Protein AF-0000000086187930 (afdb_homodimer)

Structure (mmCIF, N/CA/C/O backbone):
data_AF-0000000086187930-model_v1
#
loop_
_entity.id
_entity.type
_entity.pdbx_description
1 polymer 'Ribonuclease VapC'
#
loop_
_atom_site.group_PDB
_atom_site.id
_atom_site.type_symbol
_atom_site.label_atom_id
_atom_site.label_alt_id
_atom_site.label_comp_id
_atom_site.label_asym_id
_atom_site.label_entity_id
_atom_site.label_seq_id
_atom_site.pdbx_PDB_ins_code
_atom_site.Cartn_x
_atom_site.Cartn_y
_atom_site.Cartn_z
_atom_site.occupancy
_atom_site.B_iso_or_equiv
_atom_site.auth_seq_id
_atom_site.auth_comp_id
_atom_site.auth_asym_id
_atom_site.auth_atom_id
_atom_site.pdbx_PDB_model_num
ATOM 1 N N . MET A 1 1 ? 15.781 -19.438 2.564 1 83.75 1 MET A N 1
ATOM 2 C CA . MET A 1 1 ? 15.352 -18.109 2.137 1 83.75 1 MET A CA 1
ATOM 3 C C . MET A 1 1 ? 13.891 -18.125 1.7 1 83.75 1 MET A C 1
ATOM 5 O O . MET A 1 1 ? 13.453 -19.062 1.028 1 83.75 1 MET A O 1
ATOM 9 N N . THR A 1 2 ? 13.102 -17.203 2.186 1 94.25 2 THR A N 1
ATOM 10 C CA . THR A 1 2 ? 11.688 -17.141 1.814 1 94.25 2 THR A CA 1
ATOM 11 C C . THR A 1 2 ? 11.516 -16.484 0.445 1 94.25 2 THR A C 1
ATOM 13 O O . THR A 1 2 ? 12.227 -15.539 0.108 1 94.25 2 THR A O 1
ATOM 16 N N . ILE A 1 3 ? 10.617 -17.031 -0.397 1 97.94 3 ILE A N 1
ATOM 17 C CA . ILE A 1 3 ? 10.289 -16.469 -1.7 1 97.94 3 ILE A CA 1
ATOM 18 C C . ILE A 1 3 ? 8.891 -15.844 -1.656 1 97.94 3 ILE A C 1
ATOM 20 O O . ILE A 1 3 ? 7.914 -16.531 -1.346 1 97.94 3 ILE A O 1
ATOM 24 N N . HIS A 1 4 ? 8.875 -14.516 -1.917 1 98.06 4 HIS A N 1
ATOM 25 C CA . HIS A 1 4 ? 7.605 -13.812 -2.049 1 98.06 4 HIS A CA 1
ATOM 26 C C . HIS A 1 4 ? 7.066 -13.914 -3.471 1 98.06 4 HIS A C 1
ATOM 28 O O . HIS A 1 4 ? 7.77 -13.594 -4.434 1 98.06 4 HIS A O 1
ATOM 34 N N . LEU A 1 5 ? 5.848 -14.414 -3.551 1 98.31 5 LEU A N 1
ATOM 35 C CA . LEU A 1 5 ? 5.195 -14.539 -4.848 1 98.31 5 LEU A CA 1
ATOM 36 C C . LEU A 1 5 ? 4.527 -13.234 -5.254 1 98.31 5 LEU A C 1
ATOM 38 O O . LEU A 1 5 ? 3.789 -12.633 -4.469 1 98.31 5 LEU A O 1
ATOM 42 N N . ASP A 1 6 ? 4.84 -12.742 -6.41 1 97.69 6 ASP A N 1
ATOM 43 C CA . ASP A 1 6 ? 4.191 -11.523 -6.879 1 97.69 6 ASP A CA 1
ATOM 44 C C . ASP A 1 6 ? 2.832 -11.828 -7.504 1 97.69 6 ASP A C 1
ATOM 46 O O . ASP A 1 6 ? 2.469 -13 -7.676 1 97.69 6 ASP A O 1
ATOM 50 N N . THR A 1 7 ? 2.098 -10.836 -7.836 1 97.44 7 THR A N 1
ATOM 51 C CA . THR A 1 7 ? 0.724 -10.984 -8.305 1 97.44 7 THR A CA 1
ATOM 52 C C . THR A 1 7 ? 0.684 -11.703 -9.648 1 97.44 7 THR A C 1
ATOM 54 O O . THR A 1 7 ? -0.101 -12.633 -9.836 1 97.44 7 THR A O 1
ATOM 57 N N . THR A 1 8 ? 1.616 -11.32 -10.562 1 96.12 8 THR A N 1
ATOM 58 C CA . THR A 1 8 ? 1.58 -11.883 -11.906 1 96.12 8 THR A CA 1
ATOM 59 C C . THR A 1 8 ? 1.838 -13.391 -11.875 1 96.12 8 THR A C 1
ATOM 61 O O . THR A 1 8 ? 1.226 -14.148 -12.625 1 96.12 8 THR A O 1
ATOM 64 N N . PHE A 1 9 ? 2.754 -13.781 -11 1 97.94 9 PHE A N 1
ATOM 65 C CA . PHE A 1 9 ? 3.033 -15.203 -10.867 1 97.94 9 PHE A CA 1
ATOM 66 C C . PHE A 1 9 ? 1.791 -15.961 -10.406 1 97.94 9 PHE A C 1
ATOM 68 O O . PHE A 1 9 ? 1.444 -17 -10.977 1 97.94 9 PHE A O 1
ATOM 75 N N . LEU A 1 10 ? 1.151 -15.508 -9.383 1 97.56 10 LEU A N 1
ATOM 76 C CA . LEU A 1 10 ? 0.002 -16.188 -8.797 1 97.56 10 LEU A CA 1
ATOM 77 C C . LEU A 1 10 ? -1.179 -16.188 -9.766 1 97.56 10 LEU A C 1
ATOM 79 O O . LEU A 1 10 ? -1.91 -17.172 -9.859 1 97.56 10 LEU A O 1
ATOM 83 N N . VAL A 1 11 ? -1.376 -15.07 -10.484 1 96.38 11 VAL A N 1
ATOM 84 C CA . VAL A 1 11 ? -2.432 -14.992 -11.484 1 96.38 11 VAL A CA 1
ATOM 85 C C . VAL A 1 11 ? -2.184 -16.031 -12.578 1 96.38 11 VAL A C 1
ATOM 87 O O . VAL A 1 11 ? -3.104 -16.75 -12.984 1 96.38 11 VAL A O 1
ATOM 90 N N . ASP A 1 12 ? -0.904 -16.109 -13.031 1 96.5 12 ASP A N 1
ATOM 91 C CA . ASP A 1 12 ? -0.547 -17.094 -14.039 1 96.5 12 ASP A CA 1
ATOM 92 C C . ASP A 1 12 ? -0.798 -18.516 -13.531 1 96.5 12 ASP A C 1
ATOM 94 O O . ASP A 1 12 ? -1.376 -19.344 -14.234 1 96.5 12 ASP A O 1
ATOM 98 N N . ALA A 1 13 ? -0.379 -18.797 -12.297 1 96 13 ALA A N 1
ATOM 99 C CA . ALA A 1 13 ? -0.54 -20.125 -11.719 1 96 13 ALA A CA 1
ATOM 100 C C . ALA A 1 13 ? -2.014 -20.516 -11.633 1 96 13 ALA A C 1
ATOM 102 O O . ALA A 1 13 ? -2.385 -21.641 -11.938 1 96 13 ALA A O 1
ATOM 103 N N . ILE A 1 14 ? -2.834 -19.547 -11.219 1 94.06 14 ILE A N 1
ATOM 104 C CA . ILE A 1 14 ? -4.266 -19.781 -11.078 1 94.06 14 ILE A CA 1
ATOM 105 C C . ILE A 1 14 ? -4.891 -20.031 -12.445 1 94.06 14 ILE A C 1
ATOM 107 O O . ILE A 1 14 ? -5.66 -20.969 -12.625 1 94.06 14 ILE A O 1
ATOM 111 N N . ARG A 1 15 ? -4.516 -19.188 -13.414 1 93.81 15 ARG A N 1
ATOM 112 C CA . ARG A 1 15 ? -5.055 -19.297 -14.766 1 93.81 15 ARG A CA 1
ATOM 113 C C . ARG A 1 15 ? -4.656 -20.625 -15.406 1 93.81 15 ARG A C 1
ATOM 115 O O . ARG A 1 15 ? -5.48 -21.281 -16.031 1 93.81 15 ARG A O 1
ATOM 122 N N . GLU A 1 16 ? -3.383 -20.984 -15.266 1 95.69 16 GLU A N 1
ATOM 123 C CA . GLU A 1 16 ? -2.889 -22.25 -15.797 1 95.69 16 GLU A CA 1
ATOM 124 C C . GLU A 1 16 ? -3.611 -23.438 -15.164 1 95.69 16 GLU A C 1
ATOM 126 O O . GLU A 1 16 ? -3.953 -24.406 -15.852 1 95.69 16 GLU A O 1
ATOM 131 N N . GLY A 1 17 ? -3.846 -23.328 -13.914 1 91.94 17 GLY A N 1
ATOM 132 C CA . GLY A 1 17 ? -4.59 -24.359 -13.227 1 91.94 17 GLY A CA 1
ATOM 133 C C . GLY A 1 17 ? -6.02 -24.5 -13.711 1 91.94 17 GLY A C 1
ATOM 134 O O . GLY A 1 17 ? -6.508 -25.609 -13.93 1 91.94 17 GLY A O 1
ATOM 135 N N . ARG A 1 18 ? -6.66 -23.375 -13.945 1 90.12 18 ARG A N 1
ATOM 136 C CA . ARG A 1 18 ? -8.039 -23.359 -14.422 1 90.12 18 ARG A CA 1
ATOM 137 C C . ARG A 1 18 ? -8.156 -24 -15.797 1 90.12 18 ARG A C 1
ATOM 139 O O . ARG A 1 18 ? -9.164 -24.641 -16.109 1 90.12 18 ARG A O 1
ATOM 146 N N . ARG A 1 19 ? -7.113 -23.828 -16.516 1 93.44 19 ARG A N 1
ATOM 147 C CA . ARG A 1 19 ? -7.125 -24.328 -17.891 1 93.44 19 ARG A CA 1
ATOM 148 C C . ARG A 1 19 ? -6.605 -25.766 -17.953 1 93.44 19 ARG A C 1
ATOM 150 O O . ARG A 1 19 ? -6.547 -26.359 -19.031 1 93.44 19 ARG A O 1
ATOM 157 N N . GLY A 1 20 ? -6.168 -26.297 -16.781 1 92.69 20 GLY A N 1
ATOM 158 C CA . GLY A 1 20 ? -5.586 -27.641 -16.75 1 92.69 20 GLY A CA 1
ATOM 159 C C . GLY A 1 20 ? -4.258 -27.719 -17.484 1 92.69 20 GLY A C 1
ATOM 160 O O . GLY A 1 20 ? -3.936 -28.75 -18.078 1 92.69 20 GLY A O 1
ATOM 161 N N . GLN A 1 21 ? -3.582 -26.562 -17.453 1 92.31 21 GLN A N 1
ATOM 162 C CA . GLN A 1 21 ? -2.305 -26.453 -18.156 1 92.31 21 GLN A CA 1
ATOM 163 C C . GLN A 1 21 ? -1.137 -26.469 -17.172 1 92.31 21 GLN A C 1
ATOM 165 O O . GLN A 1 21 ? -1.243 -25.922 -16.078 1 92.31 21 GLN A O 1
ATOM 170 N N . ASP A 1 22 ? -0.144 -27.203 -17.609 1 92.44 22 ASP A N 1
ATOM 171 C CA . ASP A 1 22 ? 1.121 -27.125 -16.891 1 92.44 22 ASP A CA 1
ATOM 172 C C . ASP A 1 22 ? 2.031 -26.047 -17.484 1 92.44 22 ASP A C 1
ATOM 174 O O . ASP A 1 22 ? 3.1 -26.359 -18.016 1 92.44 22 ASP A O 1
ATOM 178 N N . GLY A 1 23 ? 1.526 -24.906 -17.297 1 96.44 23 GLY A N 1
ATOM 179 C CA . GLY A 1 23 ? 2.285 -23.781 -17.812 1 96.44 23 GLY A CA 1
ATOM 180 C C . GLY A 1 23 ? 3.498 -23.438 -16.953 1 96.44 23 GLY A C 1
ATOM 181 O O . GLY A 1 23 ? 3.842 -24.172 -16.031 1 96.44 23 GLY A O 1
ATOM 182 N N . PRO A 1 24 ? 4.223 -22.406 -17.312 1 97.69 24 PRO A N 1
ATOM 183 C CA . PRO A 1 24 ? 5.488 -22.047 -16.672 1 97.69 24 PRO A CA 1
ATOM 184 C C . PRO A 1 24 ? 5.348 -21.844 -15.172 1 97.69 24 PRO A C 1
ATOM 186 O O . PRO A 1 24 ? 6.223 -22.25 -14.398 1 97.69 24 PRO A O 1
ATOM 189 N N . ALA A 1 25 ? 4.301 -21.188 -14.68 1 97.75 25 ALA A N 1
ATOM 190 C CA . ALA A 1 25 ? 4.125 -20.906 -13.258 1 97.75 25 ALA A CA 1
ATOM 191 C C . ALA A 1 25 ? 3.902 -22.188 -12.469 1 97.75 25 ALA A C 1
ATOM 193 O O . ALA A 1 25 ? 4.531 -22.406 -11.43 1 97.75 25 ALA A O 1
ATOM 194 N N . ARG A 1 26 ? 3.051 -23.031 -12.984 1 96.19 26 ARG A N 1
ATOM 195 C CA . ARG A 1 26 ? 2.764 -24.281 -12.305 1 96.19 26 ARG A CA 1
ATOM 196 C C . ARG A 1 26 ? 3.965 -25.219 -12.352 1 96.19 26 ARG A C 1
ATOM 198 O O . ARG A 1 26 ? 4.211 -25.969 -11.398 1 96.19 26 ARG A O 1
ATOM 205 N N . ARG A 1 27 ? 4.664 -25.219 -13.453 1 97.62 27 ARG A N 1
ATOM 206 C CA . ARG A 1 27 ? 5.891 -26 -13.547 1 97.62 27 ARG A CA 1
ATOM 207 C C . ARG A 1 27 ? 6.91 -25.547 -12.508 1 97.62 27 ARG A C 1
ATOM 209 O O . ARG A 1 27 ? 7.586 -26.375 -11.891 1 97.62 27 ARG A O 1
ATOM 216 N N . TRP A 1 28 ? 6.996 -24.188 -12.367 1 97.75 28 TRP A N 1
ATOM 217 C CA . TRP A 1 28 ? 7.914 -23.672 -11.367 1 97.75 28 TRP A CA 1
ATOM 218 C C . TRP A 1 28 ? 7.551 -24.172 -9.977 1 97.75 28 TRP A C 1
ATOM 220 O O . TRP A 1 28 ? 8.43 -24.609 -9.219 1 97.75 28 TRP A O 1
ATOM 230 N N . LEU A 1 29 ? 6.289 -24.172 -9.648 1 95.88 29 LEU A N 1
ATOM 231 C CA . LEU A 1 29 ? 5.832 -24.641 -8.344 1 95.88 29 LEU A CA 1
ATOM 232 C C . LEU A 1 29 ? 6.191 -26.109 -8.141 1 95.88 29 LEU A C 1
ATOM 234 O O . LEU A 1 29 ? 6.641 -26.5 -7.059 1 95.88 29 LEU A O 1
ATOM 238 N N . ALA A 1 30 ? 6.02 -26.891 -9.219 1 95.25 30 ALA A N 1
ATOM 239 C CA . ALA A 1 30 ? 6.301 -28.312 -9.148 1 95.25 30 ALA A CA 1
ATOM 240 C C . ALA A 1 30 ? 7.789 -28.578 -8.93 1 95.25 30 ALA A C 1
ATOM 242 O O . ALA A 1 30 ? 8.164 -29.531 -8.25 1 95.25 30 ALA A O 1
ATOM 243 N N . GLU A 1 31 ? 8.609 -27.734 -9.438 1 96.62 31 GLU A N 1
ATOM 244 C CA . GLU A 1 31 ? 10.055 -27.906 -9.391 1 96.62 31 GLU A CA 1
ATOM 245 C C . GLU A 1 31 ? 10.633 -27.344 -8.094 1 96.62 31 GLU A C 1
ATOM 247 O O . GLU A 1 31 ? 11.781 -27.625 -7.746 1 96.62 31 GLU A O 1
ATOM 252 N N . HIS A 1 32 ? 9.805 -26.562 -7.324 1 96.44 32 HIS A N 1
ATOM 253 C CA . HIS A 1 32 ? 10.305 -25.891 -6.133 1 96.44 32 HIS A CA 1
ATOM 254 C C . HIS A 1 32 ? 9.438 -26.203 -4.914 1 96.44 32 HIS A C 1
ATOM 256 O O . HIS A 1 32 ? 9.148 -25.312 -4.109 1 96.44 32 HIS A O 1
ATOM 262 N N . ARG A 1 33 ? 8.953 -27.391 -4.801 1 92.19 33 ARG A N 1
ATOM 263 C CA . ARG A 1 33 ? 8.055 -27.828 -3.738 1 92.19 33 ARG A CA 1
ATOM 264 C C . ARG A 1 33 ? 8.711 -27.688 -2.371 1 92.19 33 ARG A C 1
ATOM 266 O O . ARG A 1 33 ? 8.023 -27.578 -1.354 1 92.19 33 ARG A O 1
ATOM 273 N N . GLY A 1 34 ? 10.023 -27.594 -2.295 1 92.44 34 GLY A N 1
ATOM 274 C CA . GLY A 1 34 ? 10.75 -27.531 -1.035 1 92.44 34 GLY A CA 1
ATOM 275 C C . GLY A 1 34 ? 11.016 -26.125 -0.566 1 92.44 34 GLY A C 1
ATOM 276 O O . GLY A 1 34 ? 11.477 -25.906 0.559 1 92.44 34 GLY A O 1
ATOM 277 N N . GLU A 1 35 ? 10.617 -25.141 -1.368 1 95.25 35 GLU A N 1
ATOM 278 C CA . GLU A 1 35 ? 10.898 -23.75 -1.038 1 95.25 35 GLU A CA 1
ATOM 279 C C . GLU A 1 35 ? 9.852 -23.188 -0.08 1 95.25 35 GLU A C 1
ATOM 281 O O . GLU A 1 35 ? 8.703 -23.625 -0.081 1 95.25 35 GLU A O 1
ATOM 286 N N . THR A 1 36 ? 10.266 -22.297 0.751 1 96.25 36 THR A N 1
ATOM 287 C CA . THR A 1 36 ? 9.352 -21.547 1.604 1 96.25 36 THR A CA 1
ATOM 288 C C . THR A 1 36 ? 8.758 -20.359 0.849 1 96.25 36 THR A C 1
ATOM 290 O O . THR A 1 36 ? 9.469 -19.422 0.51 1 96.25 36 THR A O 1
ATOM 293 N N . LEU A 1 37 ? 7.449 -20.469 0.631 1 97.5 37 LEU A N 1
ATOM 294 C CA . LEU A 1 37 ? 6.766 -19.469 -0.176 1 97.5 37 LEU A CA 1
ATOM 295 C C . LEU A 1 37 ? 5.848 -18.609 0.688 1 97.5 37 LEU A C 1
ATOM 297 O O . LEU A 1 37 ? 5.359 -19.062 1.726 1 97.5 37 LEU A O 1
ATOM 301 N N . GLY A 1 38 ? 5.676 -17.391 0.29 1 97.19 38 GLY A N 1
ATOM 302 C CA . GLY A 1 38 ? 4.711 -16.469 0.874 1 97.19 38 GLY A CA 1
ATOM 303 C C . GLY A 1 38 ? 4.316 -15.336 -0.062 1 97.19 38 GLY A C 1
ATOM 304 O O . GLY A 1 38 ? 4.785 -15.281 -1.201 1 97.19 38 GLY A O 1
ATOM 305 N N . LEU A 1 39 ? 3.416 -14.609 0.365 1 97.06 39 LEU A N 1
ATOM 306 C CA . LEU A 1 39 ? 3.016 -13.43 -0.386 1 97.06 39 LEU A CA 1
ATOM 307 C C . LEU A 1 39 ? 2.742 -12.258 0.551 1 97.06 39 LEU A C 1
ATOM 309 O O . LEU A 1 39 ? 2.402 -12.453 1.719 1 97.06 39 LEU A O 1
ATOM 313 N N . SER A 1 40 ? 2.977 -11.062 0.028 1 97.12 40 SER A N 1
ATOM 314 C CA . SER A 1 40 ? 2.656 -9.891 0.829 1 97.12 40 SER A CA 1
ATOM 315 C C . SER A 1 40 ? 1.15 -9.648 0.886 1 97.12 40 SER A C 1
ATOM 317 O O . SER A 1 40 ? 0.413 -10.102 0.005 1 97.12 40 SER A O 1
ATOM 319 N N . VAL A 1 41 ? 0.679 -8.922 1.9 1 97.62 41 VAL A N 1
ATOM 320 C CA . VAL A 1 41 ? -0.72 -8.531 2.031 1 97.62 41 VAL A CA 1
ATOM 321 C C . VAL A 1 41 ? -1.148 -7.727 0.804 1 97.62 41 VAL A C 1
ATOM 323 O O . VAL A 1 41 ? -2.314 -7.77 0.405 1 97.62 41 VAL A O 1
ATOM 326 N N . PHE A 1 42 ? -0.188 -7.082 0.099 1 97.88 42 PHE A N 1
ATOM 327 C CA . PHE A 1 42 ? -0.468 -6.277 -1.083 1 97.88 42 PHE A CA 1
ATOM 328 C C . PHE A 1 42 ? -0.799 -7.164 -2.277 1 97.88 42 PHE A C 1
ATOM 330 O O . PHE A 1 42 ? -1.663 -6.824 -3.088 1 97.88 42 PHE A O 1
ATOM 337 N N . VAL A 1 43 ? -0.095 -8.289 -2.373 1 97.81 43 VAL A N 1
ATOM 338 C CA . VAL A 1 43 ? -0.397 -9.25 -3.426 1 97.81 43 VAL A CA 1
ATOM 339 C C . VAL A 1 43 ? -1.79 -9.836 -3.205 1 97.81 43 VAL A C 1
ATOM 341 O O . VAL A 1 43 ? -2.582 -9.945 -4.145 1 97.81 43 VAL A O 1
ATOM 344 N N . LEU A 1 44 ? -2.076 -10.164 -1.963 1 97.94 44 LEU A N 1
ATOM 345 C CA . LEU A 1 44 ? -3.41 -10.656 -1.649 1 97.94 44 LEU A CA 1
ATOM 346 C C . LEU A 1 44 ? -4.473 -9.625 -1.999 1 97.94 44 LEU A C 1
ATOM 348 O O . LEU A 1 44 ? -5.523 -9.961 -2.547 1 97.94 44 LEU A O 1
ATOM 352 N N . ALA A 1 45 ? -4.211 -8.383 -1.709 1 98.19 45 ALA A N 1
ATOM 353 C CA . ALA A 1 45 ? -5.137 -7.293 -2.014 1 98.19 45 ALA A CA 1
ATOM 354 C C . ALA A 1 45 ? -5.449 -7.238 -3.506 1 98.19 45 ALA A C 1
ATOM 356 O O . ALA A 1 45 ? -6.609 -7.121 -3.9 1 98.19 45 ALA A O 1
ATOM 357 N N . GLU A 1 46 ? -4.441 -7.34 -4.297 1 97.5 46 GLU A N 1
ATOM 358 C CA . GLU A 1 46 ? -4.617 -7.289 -5.746 1 97.5 46 GLU A CA 1
ATOM 359 C C . GLU A 1 46 ? -5.441 -8.469 -6.246 1 97.5 46 GLU A C 1
ATOM 361 O O . GLU A 1 46 ? -6.316 -8.305 -7.098 1 97.5 46 GLU A O 1
ATOM 366 N N . LEU A 1 47 ? -5.148 -9.609 -5.738 1 97.69 47 LEU A N 1
ATOM 367 C CA . LEU A 1 47 ? -5.898 -10.805 -6.129 1 97.69 47 LEU A CA 1
ATOM 368 C C . LEU A 1 47 ? -7.367 -10.672 -5.75 1 97.69 47 LEU A C 1
ATOM 370 O O . LEU A 1 47 ? -8.25 -11.039 -6.531 1 97.69 47 LEU A O 1
ATOM 374 N N . LEU A 1 48 ? -7.586 -10.117 -4.578 1 97.88 48 LEU A N 1
ATOM 375 C CA . LEU A 1 48 ? -8.953 -9.977 -4.102 1 97.88 48 LEU A CA 1
ATOM 376 C C . LEU A 1 48 ? -9.688 -8.891 -4.875 1 97.88 48 LEU A C 1
ATOM 378 O O . LEU A 1 48 ? -10.898 -8.984 -5.094 1 97.88 48 LEU A O 1
ATOM 382 N N . VAL A 1 49 ? -9 -7.844 -5.305 1 97.44 49 VAL A N 1
ATOM 383 C CA . VAL A 1 49 ? -9.602 -6.863 -6.199 1 97.44 49 VAL A CA 1
ATOM 384 C C . VAL A 1 49 ? -10.102 -7.551 -7.465 1 97.44 49 VAL A C 1
ATOM 386 O O . VAL A 1 49 ? -11.227 -7.301 -7.918 1 97.44 49 VAL A O 1
ATOM 389 N N . GLY A 1 50 ? -9.219 -8.383 -8.031 1 96.38 50 GLY A N 1
ATOM 390 C CA . GLY A 1 50 ? -9.625 -9.156 -9.188 1 96.38 50 GLY A CA 1
ATOM 391 C C . GLY A 1 50 ? -10.875 -9.984 -8.945 1 96.38 50 GLY A C 1
ATOM 392 O O . GLY A 1 50 ? -11.742 -10.078 -9.812 1 96.38 50 GLY A O 1
ATOM 393 N N . ALA A 1 51 ? -10.922 -10.562 -7.773 1 96.81 51 ALA A N 1
ATOM 394 C CA . ALA A 1 51 ? -12.078 -11.383 -7.418 1 96.81 51 ALA A CA 1
ATOM 395 C C . ALA A 1 51 ? -13.336 -10.523 -7.293 1 96.81 51 ALA A C 1
ATOM 397 O O . ALA A 1 51 ? -14.406 -10.906 -7.773 1 96.81 51 ALA A O 1
ATOM 398 N N . GLU A 1 52 ? -13.188 -9.367 -6.625 1 97.06 52 GLU A N 1
ATOM 399 C CA . GLU A 1 52 ? -14.312 -8.469 -6.41 1 97.06 52 GLU A CA 1
ATOM 400 C C . GLU A 1 52 ? -14.891 -7.977 -7.734 1 97.06 52 GLU A C 1
ATOM 402 O O . GLU A 1 52 ? -16.094 -7.715 -7.836 1 97.06 52 GLU A O 1
ATOM 407 N N . LEU A 1 53 ? -14.078 -7.863 -8.758 1 95.81 53 LEU A N 1
ATOM 408 C CA . LEU A 1 53 ? -14.492 -7.297 -10.031 1 95.81 53 LEU A CA 1
ATOM 409 C C . LEU A 1 53 ? -14.961 -8.391 -10.984 1 95.81 53 LEU A C 1
ATOM 411 O O . LEU A 1 53 ? -15.43 -8.102 -12.086 1 95.81 53 LEU A O 1
ATOM 415 N N . HIS A 1 54 ? -14.891 -9.617 -10.508 1 94.12 54 HIS A N 1
ATOM 416 C CA . HIS A 1 54 ? -15.336 -10.758 -11.289 1 94.12 54 HIS A CA 1
ATOM 417 C C . HIS A 1 54 ? -16.859 -10.805 -11.375 1 94.12 54 HIS A C 1
ATOM 419 O O . HIS A 1 54 ? -17.547 -10.188 -10.562 1 94.12 54 HIS A O 1
ATOM 425 N N . ALA A 1 55 ? -17.406 -11.516 -12.383 1 94.56 55 ALA A N 1
ATOM 426 C CA . ALA A 1 55 ? -18.844 -11.664 -12.562 1 94.56 55 ALA A CA 1
ATOM 427 C C . ALA A 1 55 ? -19.484 -12.32 -11.352 1 94.56 55 ALA A C 1
ATOM 429 O O . ALA A 1 55 ? -20.625 -12.023 -11 1 94.56 55 ALA A O 1
ATOM 430 N N . ASN A 1 56 ? -18.75 -13.242 -10.695 1 96.56 56 ASN A N 1
ATOM 431 C CA . ASN A 1 56 ? -19.141 -13.883 -9.445 1 96.56 56 ASN A CA 1
ATOM 432 C C . ASN A 1 56 ? -18.094 -13.695 -8.352 1 96.56 56 ASN A C 1
ATOM 434 O O . ASN A 1 56 ? -17.312 -14.594 -8.078 1 96.56 56 ASN A O 1
ATOM 438 N N . PRO A 1 57 ? -18.172 -12.57 -7.656 1 96 57 PRO A N 1
ATOM 439 C CA . PRO A 1 57 ? -17.109 -12.203 -6.715 1 96 57 PRO A CA 1
ATOM 440 C C . PRO A 1 57 ? -16.922 -13.234 -5.605 1 96 57 PRO A C 1
ATOM 442 O O . PRO A 1 57 ? -15.789 -13.586 -5.266 1 96 57 PRO A O 1
ATOM 445 N N . ASP A 1 58 ? -18.016 -13.766 -5.098 1 96.25 58 ASP A N 1
ATOM 446 C CA . ASP A 1 58 ? -17.922 -14.711 -3.988 1 96.25 58 ASP A CA 1
ATOM 447 C C . ASP A 1 58 ? -17.234 -16 -4.426 1 96.25 58 ASP A C 1
ATOM 449 O O . ASP A 1 58 ? -16.375 -16.531 -3.707 1 96.25 58 ASP A O 1
ATOM 453 N N . LYS A 1 59 ? -17.594 -16.484 -5.531 1 95.75 59 LYS A N 1
ATOM 454 C CA . LYS A 1 59 ? -17 -17.719 -6.055 1 95.75 59 LYS A CA 1
ATOM 455 C C . LYS A 1 59 ? -15.523 -17.516 -6.363 1 95.75 59 LYS A C 1
ATOM 457 O O . LYS A 1 59 ? -14.695 -18.375 -6.035 1 95.75 59 LYS A O 1
ATOM 462 N N . GLU A 1 60 ? -15.25 -16.375 -6.988 1 95.44 60 GLU A N 1
ATOM 463 C CA . GLU A 1 60 ? -13.859 -16.109 -7.352 1 95.44 60 GLU A CA 1
ATOM 464 C C . GLU A 1 60 ? -12.992 -15.898 -6.109 1 95.44 60 GLU A C 1
ATOM 466 O O . GLU A 1 60 ? -11.836 -16.328 -6.074 1 95.44 60 GLU A O 1
ATOM 471 N N . ARG A 1 61 ? -13.523 -15.219 -5.109 1 96.38 61 ARG A N 1
ATOM 472 C CA . ARG A 1 61 ? -12.812 -15.039 -3.848 1 96.38 61 ARG A CA 1
ATOM 473 C C . ARG A 1 61 ? -12.484 -16.391 -3.211 1 96.38 61 ARG A C 1
ATOM 475 O O . ARG A 1 61 ? -11.352 -16.609 -2.766 1 96.38 61 ARG A O 1
ATOM 482 N N . ARG A 1 62 ? -13.438 -17.25 -3.207 1 95.5 62 ARG A N 1
ATOM 483 C CA . ARG A 1 62 ? -13.219 -18.578 -2.645 1 95.5 62 ARG A CA 1
ATOM 484 C C . ARG A 1 62 ? -12.148 -19.344 -3.418 1 95.5 62 ARG A C 1
ATOM 486 O O . ARG A 1 62 ? -11.312 -20.031 -2.822 1 95.5 62 ARG A O 1
ATOM 493 N N . ARG A 1 63 ? -12.203 -19.203 -4.645 1 93.44 63 ARG A N 1
ATOM 494 C CA . ARG A 1 63 ? -11.219 -19.875 -5.492 1 93.44 63 ARG A CA 1
ATOM 495 C C . ARG A 1 63 ? -9.812 -19.344 -5.207 1 93.44 63 ARG A C 1
ATOM 497 O O . ARG A 1 63 ? -8.867 -20.141 -5.07 1 93.44 63 ARG A O 1
ATOM 504 N N . VAL A 1 64 ? -9.672 -18.047 -5.176 1 95.5 64 VAL A N 1
ATOM 505 C CA . VAL A 1 64 ? -8.391 -17.422 -4.895 1 95.5 64 VAL A CA 1
ATOM 506 C C . VAL A 1 64 ? -7.852 -17.922 -3.555 1 95.5 64 VAL A C 1
ATOM 508 O O . VAL A 1 64 ? -6.695 -18.344 -3.459 1 95.5 64 VAL A O 1
ATOM 511 N N . LEU A 1 65 ? -8.672 -17.938 -2.545 1 95.38 65 LEU A N 1
ATOM 512 C CA . LEU A 1 65 ? -8.258 -18.328 -1.204 1 95.38 65 LEU A CA 1
ATOM 513 C C . LEU A 1 65 ? -7.914 -19.812 -1.152 1 95.38 65 LEU A C 1
ATOM 515 O O . LEU A 1 65 ? -6.996 -20.219 -0.438 1 95.38 65 LEU A O 1
ATOM 519 N N . GLN A 1 66 ? -8.641 -20.562 -1.921 1 93.69 66 GLN A N 1
ATOM 520 C CA . GLN A 1 66 ? -8.367 -22 -1.986 1 93.69 66 GLN A CA 1
ATOM 521 C C . GLN A 1 66 ? -7.012 -22.281 -2.623 1 93.69 66 GLN A C 1
ATOM 523 O O . GLN A 1 66 ? -6.258 -23.125 -2.148 1 93.69 66 GLN A O 1
ATOM 528 N N . VAL A 1 67 ? -6.73 -21.562 -3.654 1 91.88 67 VAL A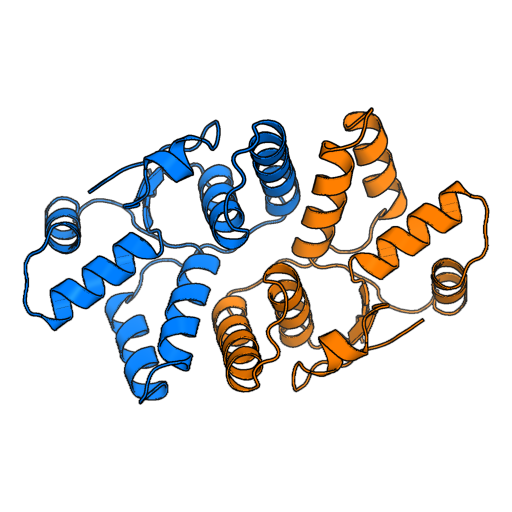 N 1
ATOM 529 C CA . VAL A 1 67 ? -5.469 -21.734 -4.363 1 91.88 67 VAL A CA 1
ATOM 530 C C . VAL A 1 67 ? -4.309 -21.297 -3.473 1 91.88 67 VAL A C 1
ATOM 532 O O . VAL A 1 67 ? -3.254 -21.938 -3.453 1 91.88 67 VAL A O 1
ATOM 535 N N . LEU A 1 68 ? -4.504 -20.234 -2.717 1 94.69 68 LEU A N 1
ATOM 536 C CA . LEU A 1 68 ? -3.457 -19.719 -1.837 1 94.69 68 LEU A CA 1
ATOM 537 C C . LEU A 1 68 ? -3.232 -20.672 -0.661 1 94.69 68 LEU A C 1
ATOM 539 O O . LEU A 1 68 ? -2.113 -20.781 -0.155 1 94.69 68 LEU A O 1
ATOM 543 N N . GLY A 1 69 ? -4.32 -21.312 -0.253 1 93.38 69 GLY A N 1
ATOM 544 C CA . GLY A 1 69 ? -4.215 -22.266 0.845 1 93.38 69 GLY A CA 1
ATOM 545 C C . GLY A 1 69 ? -3.627 -21.656 2.104 1 93.38 69 GLY A C 1
ATOM 546 O O . GLY A 1 69 ? -4.098 -20.625 2.578 1 93.38 69 GLY A O 1
ATOM 547 N N . GLU A 1 70 ? -2.484 -22.281 2.535 1 92 70 GLU A N 1
ATOM 548 C CA . GLU A 1 70 ? -1.895 -21.859 3.807 1 92 70 GLU A CA 1
ATOM 549 C C . GLU A 1 70 ? -0.649 -21.016 3.586 1 92 70 GLU A C 1
ATOM 551 O O . GLU A 1 70 ? 0.196 -20.891 4.477 1 92 70 GLU A O 1
ATOM 556 N N . LEU A 1 71 ? -0.477 -20.453 2.451 1 94.81 71 LEU A N 1
ATOM 557 C CA . LEU A 1 71 ? 0.666 -19.578 2.209 1 94.81 71 LEU A CA 1
ATOM 558 C C . LEU A 1 71 ? 0.69 -18.438 3.209 1 94.81 71 LEU A C 1
ATOM 560 O O . LEU A 1 71 ? -0.328 -17.766 3.424 1 94.81 71 LEU A O 1
ATOM 564 N N . PRO A 1 72 ? 1.776 -18.297 3.875 1 95.69 72 PRO A N 1
ATOM 565 C CA . PRO A 1 72 ? 1.861 -17.172 4.797 1 95.69 72 PRO A CA 1
ATOM 566 C C . PRO A 1 72 ? 1.675 -15.828 4.098 1 95.69 72 PRO A C 1
ATOM 568 O O . PRO A 1 72 ? 2.211 -15.609 3.006 1 95.69 72 PRO A O 1
ATOM 571 N N . VAL A 1 73 ? 0.83 -14.961 4.672 1 95.81 73 VAL A N 1
ATOM 572 C CA . VAL A 1 73 ? 0.658 -13.578 4.223 1 95.81 73 VAL A CA 1
ATOM 573 C C . VAL A 1 73 ? 1.516 -12.648 5.074 1 95.81 73 VAL A C 1
ATOM 575 O O . VAL A 1 73 ? 1.325 -12.555 6.289 1 95.81 73 VAL A O 1
ATOM 578 N N . ILE A 1 74 ? 2.385 -11.969 4.422 1 94.38 74 ILE A N 1
ATOM 579 C CA . ILE A 1 74 ? 3.334 -11.109 5.125 1 94.38 74 ILE A CA 1
ATOM 580 C C . ILE A 1 74 ? 2.775 -9.695 5.219 1 94.38 74 ILE A C 1
ATOM 582 O O . ILE A 1 74 ? 2.395 -9.102 4.207 1 94.38 74 ILE A O 1
ATOM 586 N N . GLU A 1 75 ? 2.721 -9.219 6.453 1 93.56 75 GLU A N 1
ATOM 587 C CA . GLU A 1 75 ? 2.26 -7.859 6.715 1 93.56 75 GLU A CA 1
ATOM 588 C C . GLU A 1 75 ? 3.434 -6.883 6.793 1 93.56 75 GLU A C 1
ATOM 590 O O . GLU A 1 75 ? 4.516 -7.246 7.262 1 93.56 75 GLU A O 1
ATOM 595 N N . PRO A 1 76 ? 3.164 -5.707 6.234 1 90.75 76 PRO A N 1
ATOM 596 C CA . PRO A 1 76 ? 4.234 -4.719 6.391 1 90.75 76 PRO A CA 1
ATOM 597 C C . PRO A 1 76 ? 4.449 -4.312 7.848 1 90.75 76 PRO A C 1
ATOM 599 O O . PRO A 1 76 ? 3.521 -4.395 8.656 1 90.75 76 PRO A O 1
ATOM 602 N N . ASP A 1 77 ? 5.711 -3.961 8.086 1 89.94 77 ASP A N 1
ATOM 603 C CA . ASP A 1 77 ? 6.07 -3.48 9.414 1 89.94 77 ASP A CA 1
ATOM 604 C C . ASP A 1 77 ? 6.438 -1.998 9.383 1 89.94 77 ASP A C 1
ATOM 606 O O . ASP A 1 77 ? 6.156 -1.304 8.406 1 89.94 77 ASP A O 1
ATOM 610 N N . SER A 1 78 ? 7.004 -1.552 10.523 1 87.31 78 SER A N 1
ATOM 611 C CA . SER A 1 78 ? 7.27 -0.126 10.688 1 87.31 78 SER A CA 1
ATOM 612 C C . SER A 1 78 ? 8.375 0.342 9.75 1 87.31 78 SER A C 1
ATOM 614 O O . SER A 1 78 ? 8.539 1.542 9.516 1 87.31 78 SER A O 1
ATOM 616 N N . ARG A 1 79 ? 9.148 -0.597 9.219 1 95.88 79 ARG A N 1
ATOM 617 C CA . ARG A 1 79 ? 10.242 -0.248 8.312 1 95.88 79 ARG A CA 1
ATOM 618 C C . ARG A 1 79 ? 9.719 0.068 6.918 1 95.88 79 ARG A C 1
ATOM 620 O O . ARG A 1 79 ? 10.445 0.621 6.086 1 95.88 79 ARG A O 1
ATOM 627 N N . LEU A 1 80 ? 8.469 -0.27 6.645 1 97.81 80 LEU A N 1
ATOM 628 C CA . LEU A 1 80 ? 7.906 -0.161 5.301 1 97.81 80 LEU A CA 1
ATOM 629 C C . LEU A 1 80 ? 8.016 1.269 4.781 1 97.81 80 LEU A C 1
ATOM 631 O O . LEU A 1 80 ? 8.414 1.486 3.637 1 97.81 80 LEU A O 1
ATOM 635 N N . ALA A 1 81 ? 7.684 2.217 5.625 1 98.06 81 ALA A N 1
ATOM 636 C CA . ALA A 1 81 ? 7.637 3.605 5.18 1 98.06 81 ALA A CA 1
ATOM 637 C C . ALA A 1 81 ? 9 4.066 4.676 1 98.06 81 ALA A C 1
ATOM 639 O O . ALA A 1 81 ? 9.102 4.668 3.602 1 98.06 81 ALA A O 1
ATOM 640 N N . GLU A 1 82 ? 10.055 3.727 5.383 1 97.38 82 GLU A N 1
ATOM 641 C CA . GLU A 1 82 ? 11.406 4.133 5.012 1 97.38 82 GLU A CA 1
ATOM 642 C C . GLU A 1 82 ? 11.859 3.436 3.736 1 97.38 82 GLU A C 1
ATOM 644 O O . GLU A 1 82 ? 12.414 4.074 2.836 1 97.38 82 GLU A O 1
ATOM 649 N N . THR A 1 83 ? 11.688 2.141 3.723 1 98.25 83 THR A N 1
ATOM 650 C CA . THR A 1 83 ? 12.094 1.372 2.553 1 98.25 83 THR A CA 1
ATOM 651 C C . THR A 1 83 ? 11.32 1.822 1.314 1 98.25 83 THR A C 1
ATOM 653 O O . THR A 1 83 ? 11.906 2.02 0.249 1 98.25 83 THR A O 1
ATOM 656 N N . TYR A 1 84 ? 10.008 2.02 1.441 1 98.5 84 TYR A N 1
ATOM 657 C CA . TYR A 1 84 ? 9.18 2.502 0.34 1 98.5 84 TYR A CA 1
ATOM 658 C C . TYR A 1 84 ? 9.695 3.838 -0.183 1 98.5 84 TYR A C 1
ATOM 660 O O . TYR A 1 84 ? 9.82 4.031 -1.395 1 98.5 84 TYR A O 1
ATOM 668 N N . ALA A 1 85 ? 9.914 4.73 0.716 1 98.25 85 ALA A N 1
ATOM 669 C CA . ALA A 1 85 ? 10.352 6.07 0.334 1 98.25 85 ALA A CA 1
ATOM 670 C C . ALA A 1 85 ? 11.664 6.023 -0.438 1 98.25 85 ALA A C 1
ATOM 672 O O . ALA A 1 85 ? 11.812 6.684 -1.471 1 98.25 85 ALA A O 1
ATOM 673 N N . ARG A 1 86 ? 12.562 5.234 0.055 1 97.5 86 ARG A N 1
ATOM 674 C CA . ARG A 1 86 ? 13.859 5.105 -0.594 1 97.5 86 ARG A CA 1
ATOM 675 C C . ARG A 1 86 ? 13.719 4.5 -1.986 1 97.5 86 ARG A C 1
ATOM 677 O O . ARG A 1 86 ? 14.281 5.02 -2.953 1 97.5 86 ARG A O 1
ATOM 684 N N . VAL A 1 87 ? 12.984 3.447 -2.07 1 98.25 87 VAL A N 1
ATOM 685 C CA . VAL A 1 87 ? 12.805 2.742 -3.336 1 98.25 87 VAL A CA 1
ATOM 686 C C . VAL A 1 87 ? 12.07 3.639 -4.328 1 98.25 87 VAL A C 1
ATOM 688 O O . VAL A 1 87 ? 12.508 3.811 -5.465 1 98.25 87 VAL A O 1
ATOM 691 N N . HIS A 1 88 ? 10.945 4.23 -3.908 1 98.06 88 HIS A N 1
ATOM 692 C CA . HIS A 1 88 ? 10.133 5.086 -4.77 1 98.06 88 HIS A CA 1
ATOM 693 C C . HIS A 1 88 ? 10.945 6.266 -5.289 1 98.06 88 HIS A C 1
ATOM 695 O O . HIS A 1 88 ? 10.945 6.543 -6.492 1 98.06 88 HIS A O 1
ATOM 701 N N . ALA A 1 89 ? 11.633 6.934 -4.422 1 97.12 89 ALA A N 1
ATOM 702 C CA . ALA A 1 89 ? 12.391 8.125 -4.801 1 97.12 89 ALA A CA 1
ATOM 703 C C . ALA A 1 89 ? 13.523 7.766 -5.758 1 97.12 89 ALA A C 1
ATOM 705 O O . ALA A 1 89 ? 13.766 8.477 -6.734 1 97.12 89 ALA A O 1
ATOM 706 N N . SER A 1 90 ? 14.203 6.668 -5.449 1 96.25 90 SER A N 1
ATOM 707 C CA . SER A 1 90 ? 15.305 6.227 -6.297 1 96.25 90 SER A CA 1
ATOM 708 C C . SER A 1 90 ? 14.828 5.941 -7.715 1 96.25 90 SER A C 1
ATOM 710 O O . SER A 1 90 ? 15.453 6.379 -8.688 1 96.25 90 SER A O 1
ATOM 712 N N . LEU A 1 91 ? 13.703 5.262 -7.84 1 96.75 91 LEU A N 1
ATOM 713 C CA . LEU A 1 91 ? 13.156 4.918 -9.148 1 96.75 91 LEU A CA 1
ATOM 714 C C . LEU A 1 91 ? 12.656 6.168 -9.867 1 96.75 91 LEU A C 1
ATOM 716 O O . LEU A 1 91 ? 12.852 6.309 -11.078 1 96.75 91 LEU A O 1
ATOM 720 N N . ALA A 1 92 ? 12.031 7.008 -9.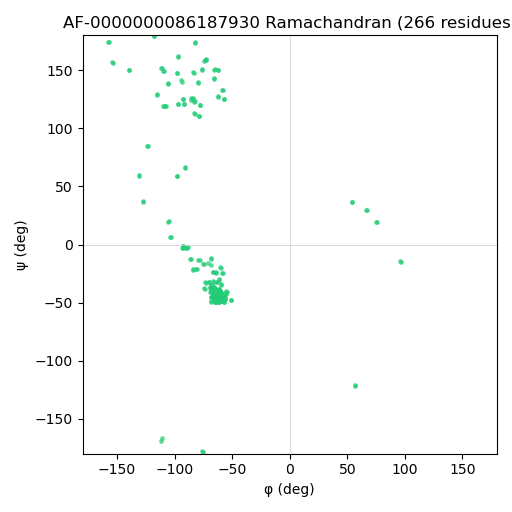133 1 93.94 92 ALA A N 1
ATOM 721 C CA . ALA A 1 92 ? 11.516 8.25 -9.711 1 93.94 92 ALA A CA 1
ATOM 722 C C . ALA A 1 92 ? 12.656 9.109 -10.266 1 93.94 92 ALA A C 1
ATOM 724 O O . ALA A 1 92 ? 12.539 9.664 -11.359 1 93.94 92 ALA A O 1
ATOM 725 N N . GLN A 1 93 ? 13.719 9.203 -9.539 1 92.94 93 GLN A N 1
ATOM 726 C CA . GLN A 1 93 ? 14.867 10.016 -9.93 1 92.94 93 GLN A CA 1
ATOM 727 C C . GLN A 1 93 ? 15.547 9.438 -11.164 1 92.94 93 GLN A C 1
ATOM 729 O O . GLN A 1 93 ? 16.156 10.18 -11.938 1 92.94 93 GLN A O 1
ATOM 734 N N . GLN A 1 94 ? 15.352 8.18 -11.344 1 93.19 94 GLN A N 1
ATOM 735 C CA . GLN A 1 94 ? 15.93 7.516 -12.508 1 93.19 94 GLN A CA 1
ATOM 736 C C . GLN A 1 94 ? 14.984 7.602 -13.703 1 93.19 94 GLN A C 1
ATOM 738 O O . GLN A 1 94 ? 15.32 7.133 -14.797 1 93.19 94 GLN A O 1
ATOM 743 N N . GLY A 1 95 ? 13.812 8.188 -13.539 1 93 95 GLY A N 1
ATOM 744 C CA . GLY A 1 95 ? 12.852 8.32 -14.617 1 93 95 GLY A CA 1
ATOM 745 C C . GLY A 1 95 ? 12.141 7.02 -14.953 1 93 95 GLY A C 1
ATOM 746 O O . GLY A 1 95 ? 11.648 6.844 -16.062 1 93 95 GLY A O 1
ATOM 747 N N . ALA A 1 96 ? 12.156 6.062 -14.039 1 90.19 96 ALA A N 1
ATOM 748 C CA . ALA A 1 96 ? 11.555 4.75 -14.25 1 90.19 96 ALA A CA 1
ATOM 749 C C . ALA A 1 96 ? 10.656 4.363 -13.07 1 90.19 96 ALA A C 1
ATOM 751 O O . ALA A 1 96 ? 10.883 3.338 -12.43 1 90.19 96 ALA A O 1
ATOM 752 N N . PRO A 1 97 ? 9.68 5.117 -12.789 1 90.62 97 PRO A N 1
ATOM 753 C CA . PRO A 1 97 ? 8.828 4.801 -11.641 1 90.62 97 PRO A CA 1
ATOM 754 C C . PRO A 1 97 ? 8.039 3.502 -11.828 1 90.62 97 PRO A C 1
ATOM 756 O O . PRO A 1 97 ? 7.668 3.16 -12.953 1 90.62 97 PRO A O 1
ATOM 759 N N . LEU A 1 98 ? 7.902 2.809 -10.75 1 94.12 98 LEU A N 1
ATOM 760 C CA . LEU A 1 98 ? 7.008 1.659 -10.703 1 94.12 98 LEU A CA 1
ATOM 761 C C . LEU A 1 98 ? 5.656 2.045 -10.117 1 94.12 98 LEU A C 1
ATOM 763 O O . LEU A 1 98 ? 5.535 3.086 -9.461 1 94.12 98 LEU A O 1
ATOM 767 N N . ALA A 1 99 ? 4.691 1.171 -10.398 1 95 99 ALA A N 1
ATOM 768 C CA . ALA A 1 99 ? 3.379 1.382 -9.789 1 95 99 ALA A CA 1
ATOM 769 C C . ALA A 1 99 ? 3.453 1.297 -8.273 1 95 99 ALA A C 1
ATOM 771 O O . ALA A 1 99 ? 4.289 0.575 -7.723 1 95 99 ALA A O 1
ATOM 772 N N . THR A 1 100 ? 2.605 1.999 -7.605 1 97.19 100 THR A N 1
ATOM 773 C CA . THR A 1 100 ? 2.584 2.1 -6.152 1 97.19 100 THR A CA 1
ATOM 774 C C . THR A 1 100 ? 2.59 0.713 -5.512 1 97.19 100 THR A C 1
ATOM 776 O O . THR A 1 100 ? 3.418 0.427 -4.645 1 97.19 100 THR A O 1
ATOM 779 N N . MET A 1 101 ? 1.722 -0.142 -6.02 1 97.44 101 MET A N 1
ATOM 780 C CA . MET A 1 101 ? 1.619 -1.478 -5.434 1 97.44 101 MET A CA 1
ATOM 781 C C . MET A 1 101 ? 2.904 -2.27 -5.66 1 97.44 101 MET A C 1
ATOM 783 O O . MET A 1 101 ? 3.33 -3.027 -4.789 1 97.44 101 MET A O 1
ATOM 787 N N . ASP A 1 102 ? 3.514 -2.082 -6.789 1 97.31 102 ASP A N 1
ATOM 788 C CA . ASP A 1 102 ? 4.762 -2.783 -7.082 1 97.31 102 ASP A CA 1
ATOM 789 C C . ASP A 1 102 ? 5.871 -2.354 -6.121 1 97.31 102 ASP A C 1
ATOM 791 O O . ASP A 1 102 ? 6.652 -3.184 -5.66 1 97.31 102 ASP A O 1
ATOM 795 N N . VAL A 1 103 ? 5.918 -1.065 -5.832 1 98.12 103 VAL A N 1
ATOM 796 C CA . VAL A 1 103 ? 6.926 -0.576 -4.895 1 98.12 103 VAL A CA 1
ATOM 797 C C . VAL A 1 103 ? 6.645 -1.126 -3.5 1 98.12 103 VAL A C 1
ATOM 799 O O . VAL A 1 103 ? 7.57 -1.51 -2.779 1 98.12 103 VAL A O 1
ATOM 802 N N . LEU A 1 104 ? 5.387 -1.207 -3.111 1 98.19 104 LEU A N 1
ATOM 803 C CA . LEU A 1 104 ? 5.016 -1.754 -1.811 1 98.19 104 LEU A CA 1
ATOM 804 C C . LEU A 1 104 ? 5.387 -3.23 -1.717 1 98.19 104 LEU A C 1
ATOM 806 O O . LEU A 1 104 ? 5.938 -3.672 -0.708 1 98.19 104 LEU A O 1
ATOM 810 N N . ILE A 1 105 ? 5.125 -3.941 -2.764 1 97.94 105 ILE A N 1
ATOM 811 C CA . ILE A 1 105 ? 5.441 -5.363 -2.818 1 97.94 105 ILE A CA 1
ATOM 812 C C . ILE A 1 105 ? 6.953 -5.562 -2.74 1 97.94 105 ILE A C 1
ATOM 814 O O . ILE A 1 105 ? 7.441 -6.336 -1.915 1 97.94 105 ILE A O 1
ATOM 818 N N . GLY A 1 106 ? 7.691 -4.836 -3.553 1 97.88 106 GLY A N 1
ATOM 819 C CA . GLY A 1 106 ? 9.141 -4.926 -3.537 1 97.88 106 GLY A CA 1
ATOM 820 C C . GLY A 1 106 ? 9.75 -4.512 -2.209 1 97.88 106 GLY A C 1
ATOM 821 O O . GLY A 1 106 ? 10.688 -5.152 -1.726 1 97.88 106 GLY A O 1
ATOM 822 N N . SER A 1 107 ? 9.203 -3.441 -1.616 1 98.25 107 SER A N 1
ATOM 823 C CA . SER A 1 107 ? 9.695 -2.951 -0.334 1 98.25 107 SER A CA 1
ATOM 824 C C . SER A 1 107 ? 9.477 -3.977 0.773 1 98.25 107 SER A C 1
ATOM 826 O O . SER A 1 107 ? 10.32 -4.141 1.651 1 98.25 107 SER A O 1
ATOM 828 N N . THR A 1 108 ? 8.32 -4.641 0.752 1 97.31 108 THR A N 1
ATOM 829 C CA . THR A 1 108 ? 8.016 -5.664 1.744 1 97.31 108 THR A CA 1
ATOM 830 C C . THR A 1 108 ? 8.977 -6.848 1.607 1 97.31 108 THR A C 1
ATOM 832 O O . THR A 1 108 ? 9.477 -7.363 2.605 1 97.31 108 THR A O 1
ATOM 835 N N . ALA A 1 109 ? 9.25 -7.258 0.39 1 97.44 109 ALA A N 1
ATOM 836 C CA . ALA A 1 109 ? 10.203 -8.336 0.149 1 97.44 109 ALA A CA 1
ATOM 837 C C . ALA A 1 109 ? 11.594 -7.957 0.635 1 97.44 109 ALA A C 1
ATOM 839 O O . ALA A 1 109 ? 12.281 -8.758 1.272 1 97.44 109 ALA A O 1
ATOM 840 N N . LEU A 1 110 ? 11.984 -6.723 0.364 1 97.31 110 LEU A N 1
ATOM 841 C CA . LEU A 1 110 ? 13.281 -6.211 0.792 1 97.31 110 LEU A CA 1
ATOM 842 C C . LEU A 1 110 ? 13.414 -6.258 2.311 1 97.31 110 LEU A C 1
ATOM 844 O O . LEU A 1 110 ? 14.414 -6.746 2.84 1 97.31 110 LEU A O 1
ATOM 848 N N . ASN A 1 111 ? 12.406 -5.777 2.99 1 96.81 111 ASN A N 1
ATOM 849 C CA . ASN A 1 111 ? 12.438 -5.695 4.445 1 96.81 111 ASN A CA 1
ATOM 850 C C . ASN A 1 111 ? 12.516 -7.078 5.086 1 96.81 111 ASN A C 1
ATOM 852 O O . ASN A 1 111 ? 13.039 -7.227 6.191 1 96.81 111 ASN A O 1
ATOM 856 N N . HIS A 1 112 ? 12.062 -8.07 4.383 1 96.06 112 HIS A N 1
ATOM 857 C CA . HIS A 1 112 ? 12.039 -9.422 4.934 1 96.06 112 HIS A CA 1
ATOM 858 C C . HIS A 1 112 ? 13.172 -10.266 4.363 1 96.06 112 HIS A C 1
ATOM 860 O O . HIS A 1 112 ? 13.188 -11.492 4.539 1 96.06 112 HIS A O 1
ATOM 866 N N . ASP A 1 113 ? 14.047 -9.695 3.605 1 96 113 ASP A N 1
ATOM 867 C CA . ASP A 1 113 ? 15.164 -10.375 2.957 1 96 113 ASP A CA 1
ATOM 868 C C . ASP A 1 113 ? 14.68 -11.562 2.129 1 96 113 ASP A C 1
ATOM 870 O O . ASP A 1 113 ? 15.258 -12.648 2.195 1 96 113 ASP A O 1
ATOM 874 N N . ALA A 1 114 ? 13.555 -11.367 1.526 1 97 114 ALA A N 1
ATOM 875 C CA . ALA A 1 114 ? 12.953 -12.398 0.68 1 97 114 ALA A CA 1
ATOM 876 C C . ALA A 1 114 ? 13.266 -12.148 -0.792 1 97 114 ALA A C 1
ATOM 878 O O . ALA A 1 114 ? 13.422 -11 -1.215 1 97 114 ALA A O 1
ATOM 879 N N . ALA A 1 115 ? 13.391 -13.18 -1.547 1 98.06 115 ALA A N 1
ATOM 880 C CA . ALA A 1 115 ? 13.391 -13.047 -3.002 1 98.06 115 ALA A CA 1
ATOM 881 C C . ALA A 1 115 ? 11.977 -12.828 -3.529 1 98.06 115 ALA A C 1
ATOM 883 O O . ALA A 1 115 ? 11 -13.227 -2.887 1 98.06 115 ALA A O 1
ATOM 884 N N . LEU A 1 116 ? 11.883 -12.125 -4.625 1 98.5 116 LEU A N 1
ATOM 885 C CA . LEU A 1 116 ? 10.594 -11.898 -5.262 1 98.5 116 LEU A CA 1
ATOM 886 C C . LEU A 1 116 ? 10.484 -12.68 -6.57 1 98.5 116 LEU A C 1
ATOM 888 O O . LEU A 1 116 ? 11.32 -12.508 -7.465 1 98.5 116 LEU A O 1
ATOM 892 N N . LEU A 1 117 ? 9.531 -13.562 -6.641 1 98.62 117 LEU A N 1
ATOM 893 C CA . LEU A 1 117 ? 9.25 -14.312 -7.863 1 98.62 117 LEU A CA 1
ATOM 894 C C . LEU A 1 117 ? 8.211 -13.602 -8.711 1 98.62 117 LEU A C 1
ATOM 896 O O . LEU A 1 117 ? 7.074 -13.398 -8.273 1 98.62 117 LEU A O 1
ATOM 900 N N . THR A 1 118 ? 8.594 -13.281 -9.891 1 98.25 118 THR A N 1
ATOM 901 C CA . THR A 1 118 ? 7.746 -12.445 -10.727 1 98.25 118 THR A CA 1
ATOM 902 C C . THR A 1 118 ? 8.023 -12.695 -12.203 1 98.25 118 THR A C 1
ATOM 904 O O . THR A 1 118 ? 9.094 -13.18 -12.562 1 98.25 118 THR A O 1
ATOM 907 N N . ALA A 1 119 ? 7 -12.367 -13.047 1 96.81 119 ALA A N 1
ATOM 908 C CA . ALA A 1 119 ? 7.199 -12.367 -14.492 1 96.81 119 ALA A CA 1
ATOM 909 C C . ALA A 1 119 ? 7.867 -11.078 -14.961 1 96.81 119 ALA A C 1
ATOM 911 O O . ALA A 1 119 ? 8.398 -11.016 -16.078 1 96.81 119 ALA A O 1
ATOM 912 N N . ASN A 1 120 ? 7.766 -10.039 -14.141 1 95.62 120 ASN A N 1
ATOM 913 C CA . ASN A 1 120 ? 8.273 -8.719 -14.5 1 95.62 120 ASN A CA 1
ATOM 914 C C . ASN A 1 120 ? 9.656 -8.469 -13.898 1 95.62 120 ASN A C 1
ATOM 916 O O . ASN A 1 120 ? 9.867 -7.469 -13.211 1 95.62 120 ASN A O 1
ATOM 920 N N . ARG A 1 121 ? 10.617 -9.305 -14.227 1 96.19 121 ARG A N 1
ATOM 921 C CA . ARG A 1 121 ? 11.945 -9.258 -13.625 1 96.19 121 ARG A CA 1
ATOM 922 C C . ARG A 1 121 ? 12.625 -7.922 -13.914 1 96.19 121 ARG A C 1
ATOM 924 O O . ARG A 1 121 ? 13.266 -7.348 -13.031 1 96.19 121 ARG A O 1
ATOM 931 N N . ALA A 1 122 ? 12.469 -7.473 -15.125 1 93.38 122 ALA A N 1
ATOM 932 C CA . ALA A 1 122 ? 13.125 -6.238 -15.539 1 93.38 122 ALA A CA 1
ATOM 933 C C . ALA A 1 122 ? 12.656 -5.055 -14.703 1 93.38 122 ALA A C 1
ATOM 935 O O . ALA A 1 122 ? 13.453 -4.18 -14.352 1 93.38 122 ALA A O 1
ATOM 936 N N . HIS A 1 123 ? 11.359 -5.047 -14.383 1 93.31 123 HIS A N 1
ATOM 937 C CA . HIS A 1 123 ? 10.781 -3.965 -13.594 1 93.31 123 HIS A CA 1
ATOM 938 C C . HIS A 1 123 ? 11.305 -3.992 -12.164 1 93.31 123 HIS A C 1
ATOM 940 O O . HIS A 1 123 ? 11.789 -2.98 -11.656 1 93.31 123 HIS A O 1
ATOM 946 N N . PHE A 1 124 ? 11.328 -5.176 -11.57 1 97.12 124 PHE A N 1
ATOM 947 C CA . PHE A 1 124 ? 11.609 -5.277 -10.141 1 97.12 124 PHE A CA 1
ATOM 948 C C . PHE A 1 124 ? 13.109 -5.289 -9.891 1 97.12 124 PHE A C 1
ATOM 950 O O . PHE A 1 124 ? 13.562 -4.957 -8.789 1 97.12 124 PHE A O 1
ATOM 957 N N . SER A 1 125 ? 13.891 -5.637 -10.875 1 96.56 125 SER A N 1
ATOM 958 C CA . SER A 1 125 ? 15.336 -5.672 -10.719 1 96.56 125 SER A CA 1
ATOM 959 C C . SER A 1 125 ? 15.906 -4.266 -10.562 1 96.56 125 SER A C 1
ATOM 961 O O . SER A 1 125 ? 17.062 -4.098 -10.164 1 96.56 125 SER A O 1
ATOM 963 N N . ARG A 1 126 ? 15.109 -3.332 -10.828 1 96.38 126 ARG A N 1
ATOM 964 C CA . ARG A 1 126 ? 15.508 -1.939 -10.664 1 96.38 126 ARG A CA 1
ATOM 965 C C . ARG A 1 126 ? 15.523 -1.548 -9.188 1 96.38 126 ARG A C 1
ATOM 967 O O . ARG A 1 126 ? 16.062 -0.496 -8.828 1 96.38 126 ARG A O 1
ATOM 974 N N . ILE A 1 127 ? 14.883 -2.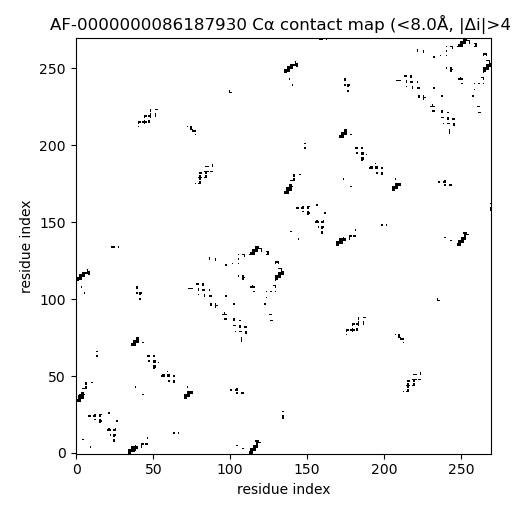334 -8.344 1 97.31 127 ILE A N 1
ATOM 975 C CA . ILE A 1 127 ? 14.93 -2.105 -6.906 1 97.31 127 ILE A CA 1
ATOM 976 C C . ILE A 1 127 ? 16.25 -2.629 -6.34 1 97.31 127 ILE A C 1
ATOM 978 O O . ILE A 1 127 ? 16.453 -3.842 -6.25 1 97.31 127 ILE A O 1
ATOM 982 N N . VAL A 1 128 ? 17.078 -1.714 -5.926 1 95.69 128 VAL A N 1
ATOM 983 C CA . VAL A 1 128 ? 18.406 -2.057 -5.441 1 95.69 128 VAL A CA 1
ATOM 984 C C . VAL A 1 128 ? 18.297 -2.941 -4.203 1 95.69 128 VAL A C 1
ATOM 986 O O . VAL A 1 128 ? 17.562 -2.623 -3.27 1 95.69 128 VAL A O 1
ATOM 989 N N . GLY A 1 129 ? 18.969 -4.078 -4.25 1 97.25 129 GLY A N 1
ATOM 990 C CA . GLY A 1 129 ? 19.016 -4.961 -3.096 1 97.25 129 GLY A CA 1
ATOM 991 C C . GLY A 1 129 ? 18 -6.082 -3.152 1 97.25 129 GLY A C 1
ATOM 992 O O . GLY A 1 129 ? 18.094 -7.059 -2.406 1 97.25 129 GLY A O 1
ATOM 993 N N . LEU A 1 130 ? 17.016 -5.93 -4.055 1 98.06 130 LEU A N 1
ATOM 994 C CA . LEU A 1 130 ? 15.977 -6.949 -4.137 1 98.06 130 LEU A CA 1
ATOM 995 C C . LEU A 1 130 ? 16.438 -8.125 -4.992 1 98.06 130 LEU A C 1
ATOM 997 O O . LEU A 1 130 ? 16.859 -7.941 -6.133 1 98.06 130 LEU A O 1
ATOM 1001 N N . ARG A 1 131 ? 16.422 -9.328 -4.402 1 97.94 131 ARG A N 1
ATOM 1002 C CA . ARG A 1 131 ? 16.656 -10.531 -5.188 1 97.94 131 ARG A CA 1
ATOM 1003 C C . ARG A 1 131 ? 15.406 -10.914 -5.984 1 97.94 131 ARG A C 1
ATOM 1005 O O . ARG A 1 131 ? 14.344 -11.172 -5.406 1 97.94 131 ARG A O 1
ATOM 1012 N N . VAL A 1 132 ? 15.562 -10.945 -7.301 1 98.44 132 VAL A N 1
ATOM 1013 C CA . VAL A 1 132 ? 14.406 -11.172 -8.164 1 98.44 132 VAL A CA 1
ATOM 1014 C C . VAL A 1 132 ? 14.562 -12.5 -8.906 1 98.44 132 VAL A C 1
ATOM 1016 O O . VAL A 1 132 ? 15.625 -12.773 -9.477 1 98.44 132 VAL A O 1
ATOM 1019 N N . LEU A 1 133 ? 13.578 -13.281 -8.82 1 98 133 LEU A N 1
ATOM 1020 C CA . LEU A 1 133 ? 13.523 -14.562 -9.508 1 98 133 LEU A CA 1
ATOM 1021 C C . LEU A 1 133 ? 12.477 -14.547 -10.617 1 98 133 LEU A C 1
ATOM 1023 O O . LEU A 1 133 ? 11.5 -13.797 -10.531 1 98 133 LEU A O 1
ATOM 1027 N N . GLY A 1 134 ? 12.711 -15.344 -11.625 1 97.62 134 GLY A N 1
ATOM 1028 C CA . GLY A 1 134 ? 11.758 -15.516 -12.711 1 97.62 134 GLY A CA 1
ATOM 1029 C C . GLY A 1 134 ? 11.242 -16.938 -12.828 1 97.62 134 GLY A C 1
ATOM 1030 O O . GLY A 1 134 ? 11.57 -17.797 -12.008 1 97.62 134 GLY A O 1
ATOM 1031 N N . TYR A 1 135 ? 10.406 -17.047 -13.766 1 96.62 135 TYR A N 1
ATOM 1032 C CA . TYR A 1 135 ? 9.867 -18.375 -14.023 1 96.62 135 TYR A CA 1
ATOM 1033 C C . TYR A 1 135 ? 9.547 -18.547 -15.508 1 96.62 135 TYR A C 1
ATOM 1035 O O . TYR A 1 135 ? 9.422 -17.578 -16.25 1 96.62 135 TYR A O 1
ATOM 1043 N N . MET B 1 1 ? -12.25 7.887 20.359 1 84.12 1 MET B N 1
ATOM 1044 C CA . MET B 1 1 ? -12.07 7.488 18.969 1 84.12 1 MET B CA 1
ATOM 1045 C C . MET B 1 1 ? -10.742 8.016 18.422 1 84.12 1 MET B C 1
ATOM 1047 O O . MET B 1 1 ? -10.375 9.156 18.688 1 84.12 1 MET B O 1
ATOM 1051 N N . THR B 1 2 ? -9.969 7.148 17.781 1 94.5 2 THR B N 1
ATOM 1052 C CA . THR B 1 2 ? -8.688 7.57 17.219 1 94.5 2 THR B CA 1
ATOM 1053 C C . THR B 1 2 ? -8.898 8.289 15.891 1 94.5 2 THR B C 1
ATOM 1055 O O . THR B 1 2 ? -9.773 7.914 15.109 1 94.5 2 THR B O 1
ATOM 1058 N N . ILE B 1 3 ? -8.148 9.375 15.648 1 98.06 3 ILE B N 1
ATOM 1059 C CA . ILE B 1 3 ? -8.172 10.109 14.391 1 98.06 3 ILE B CA 1
ATOM 1060 C C . ILE B 1 3 ? -6.875 9.867 13.625 1 98.06 3 ILE B C 1
ATOM 1062 O O . ILE B 1 3 ? -5.785 10.141 14.133 1 98.06 3 ILE B O 1
ATOM 1066 N N . HIS B 1 4 ? -7.055 9.281 12.414 1 98.12 4 HIS B N 1
ATOM 1067 C CA . HIS B 1 4 ? -5.918 9.125 11.508 1 98.12 4 HIS B CA 1
ATOM 1068 C C . HIS B 1 4 ? -5.711 10.375 10.664 1 98.12 4 HIS B C 1
ATOM 1070 O O . HIS B 1 4 ? -6.652 10.867 10.031 1 98.12 4 HIS B O 1
ATOM 1076 N N . LEU B 1 5 ? -4.496 10.883 10.727 1 98.38 5 LEU B N 1
ATOM 1077 C CA . LEU B 1 5 ? -4.141 12.062 9.945 1 98.38 5 LEU B CA 1
ATOM 1078 C C . LEU B 1 5 ? -3.732 11.68 8.531 1 98.38 5 LEU B C 1
ATOM 1080 O O . LEU B 1 5 ? -2.896 10.789 8.344 1 98.38 5 LEU B O 1
ATOM 1084 N N . ASP B 1 6 ? -4.348 12.25 7.547 1 97.75 6 ASP B N 1
ATOM 1085 C CA . ASP B 1 6 ? -3.959 11.961 6.172 1 97.75 6 ASP B CA 1
ATOM 1086 C C . ASP B 1 6 ? -2.748 12.797 5.754 1 97.75 6 ASP B C 1
ATOM 1088 O O . ASP B 1 6 ? -2.301 13.664 6.504 1 97.75 6 ASP B O 1
ATOM 1092 N N . THR B 1 7 ? -2.248 12.547 4.609 1 97.44 7 THR B N 1
ATOM 1093 C CA . THR B 1 7 ? -1.006 13.156 4.152 1 97.44 7 THR B CA 1
ATOM 1094 C C . THR B 1 7 ? -1.183 14.664 3.955 1 97.44 7 THR B C 1
ATOM 1096 O O . THR B 1 7 ? -0.355 15.453 4.41 1 97.44 7 THR B O 1
ATOM 1099 N N . THR B 1 8 ? -2.326 15.062 3.355 1 96.19 8 THR B N 1
ATOM 1100 C CA . THR B 1 8 ? -2.527 16.469 3.035 1 96.19 8 THR B CA 1
ATOM 1101 C C . THR B 1 8 ? -2.598 17.312 4.309 1 96.19 8 THR B C 1
ATOM 1103 O O . THR B 1 8 ? -2.086 18.422 4.348 1 96.19 8 THR B O 1
ATOM 1106 N N . PHE B 1 9 ? -3.238 16.75 5.312 1 98 9 PHE B N 1
ATOM 1107 C CA . PHE B 1 9 ? -3.316 17.469 6.582 1 98 9 PHE B CA 1
ATOM 1108 C C . PHE B 1 9 ? -1.926 17.703 7.164 1 98 9 PHE B C 1
ATOM 1110 O O . PHE B 1 9 ? -1.599 18.812 7.586 1 98 9 PHE B O 1
ATOM 1117 N N . LEU B 1 10 ? -1.129 16.672 7.23 1 97.56 10 LEU B N 1
ATOM 1118 C CA . LEU B 1 10 ? 0.193 16.75 7.844 1 97.56 10 LEU B CA 1
ATOM 1119 C C . LEU B 1 10 ? 1.119 17.656 7.031 1 97.56 10 LEU B C 1
ATOM 1121 O O . LEU B 1 10 ? 1.918 18.406 7.594 1 97.56 10 LEU B O 1
ATOM 1125 N N . VAL B 1 11 ? 1.012 17.578 5.699 1 96.38 11 VAL B N 1
ATOM 1126 C CA . VAL B 1 11 ? 1.799 18.453 4.836 1 96.38 11 VAL B CA 1
ATOM 1127 C C . VAL B 1 11 ? 1.435 19.906 5.102 1 96.38 11 VAL B C 1
ATOM 1129 O O . VAL B 1 11 ? 2.314 20.766 5.23 1 96.38 11 VAL B O 1
ATOM 1132 N N . ASP B 1 12 ? 0.112 20.172 5.18 1 96.56 12 ASP B N 1
ATOM 1133 C CA . ASP B 1 12 ? -0.345 21.516 5.477 1 96.56 12 ASP B CA 1
ATOM 1134 C C . ASP B 1 12 ? 0.173 21.984 6.836 1 96.56 12 ASP B C 1
ATOM 1136 O O . ASP B 1 12 ? 0.67 23.109 6.965 1 96.56 12 ASP B O 1
ATOM 1140 N N . ALA B 1 13 ? 0.079 21.141 7.852 1 96 13 ALA B N 1
ATOM 1141 C CA . ALA B 1 13 ? 0.518 21.484 9.203 1 96 13 ALA B CA 1
ATOM 1142 C C . ALA B 1 13 ? 2.008 21.812 9.227 1 96 13 ALA B C 1
ATOM 1144 O O . ALA B 1 13 ? 2.43 22.781 9.867 1 96 13 ALA B O 1
ATOM 1145 N N . ILE B 1 14 ? 2.77 21 8.508 1 94.06 14 ILE B N 1
ATOM 1146 C CA . ILE B 1 14 ? 4.215 21.188 8.445 1 94.06 14 ILE B CA 1
ATOM 1147 C C . ILE B 1 14 ? 4.543 22.484 7.727 1 94.06 14 ILE B C 1
ATOM 1149 O O . ILE B 1 14 ? 5.359 23.281 8.195 1 94.06 14 ILE B O 1
ATOM 1153 N N . ARG B 1 15 ? 3.867 22.719 6.598 1 93.81 15 AR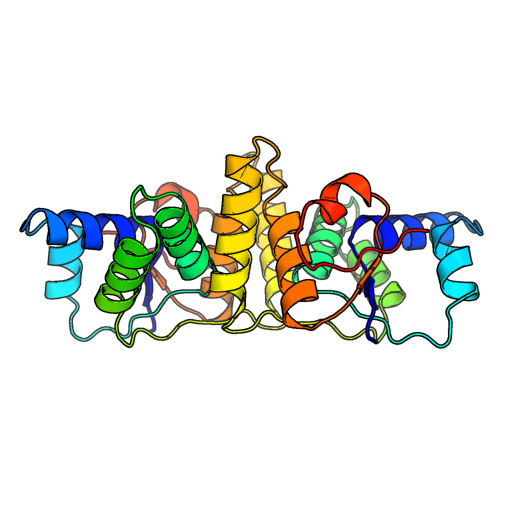G B N 1
ATOM 1154 C CA . ARG B 1 15 ? 4.102 23.922 5.805 1 93.81 15 ARG B CA 1
ATOM 1155 C C . ARG B 1 15 ? 3.729 25.172 6.586 1 93.81 15 ARG B C 1
ATOM 1157 O O . ARG B 1 15 ? 4.461 26.156 6.57 1 93.81 15 ARG B O 1
ATOM 1164 N N . GLU B 1 16 ? 2.586 25.141 7.242 1 95.62 16 GLU B N 1
ATOM 1165 C CA . GLU B 1 16 ? 2.135 26.266 8.055 1 95.62 16 GLU B CA 1
ATOM 1166 C C . GLU B 1 16 ? 3.113 26.547 9.195 1 95.62 16 GLU B C 1
ATOM 1168 O O . GLU B 1 16 ? 3.4 27.703 9.492 1 95.62 16 GLU B O 1
ATOM 1173 N N . GLY B 1 17 ? 3.611 25.5 9.75 1 91.94 17 GLY B N 1
ATOM 1174 C CA . GLY B 1 17 ? 4.605 25.656 10.797 1 91.94 17 GLY B CA 1
ATOM 1175 C C . GLY B 1 17 ? 5.898 26.297 10.305 1 91.94 17 GLY B C 1
ATOM 1176 O O . GLY B 1 17 ? 6.453 27.172 10.961 1 91.94 17 GLY B O 1
ATOM 1177 N N . ARG B 1 18 ? 6.32 25.875 9.148 1 89.81 18 ARG B N 1
ATOM 1178 C CA . ARG B 1 18 ? 7.551 26.391 8.555 1 89.81 18 ARG B CA 1
ATOM 1179 C C . ARG B 1 18 ? 7.43 27.875 8.266 1 89.81 18 ARG B C 1
ATOM 1181 O O . ARG B 1 18 ? 8.414 28.625 8.375 1 89.81 18 ARG B O 1
ATOM 1188 N N . ARG B 1 19 ? 6.246 28.266 7.957 1 93.31 19 ARG B N 1
ATOM 1189 C CA . ARG B 1 19 ? 6.008 29.656 7.586 1 93.31 19 ARG B CA 1
ATOM 1190 C C . ARG B 1 19 ? 5.656 30.484 8.805 1 93.31 19 ARG B C 1
ATOM 1192 O O . ARG B 1 19 ? 5.418 31.688 8.688 1 93.31 19 ARG B O 1
ATOM 1199 N N . GLY B 1 20 ? 5.574 29.828 9.992 1 92.62 20 GLY B N 1
ATOM 1200 C CA . GLY B 1 20 ? 5.172 30.531 11.195 1 92.62 20 GLY B CA 1
ATOM 1201 C C . GLY B 1 20 ? 3.732 31.016 11.156 1 92.62 20 GLY B C 1
ATOM 1202 O O . GLY B 1 20 ? 3.41 32.062 11.711 1 92.62 20 GLY B O 1
ATOM 1203 N N . GLN B 1 21 ? 2.934 30.219 10.391 1 92.31 21 GLN B N 1
ATOM 1204 C CA . GLN B 1 21 ? 1.53 30.578 10.211 1 92.31 21 GLN B CA 1
ATOM 1205 C C . GLN B 1 21 ? 0.618 29.672 11.023 1 92.31 21 GLN B C 1
ATOM 1207 O O . GLN B 1 21 ? 0.906 28.484 11.195 1 92.31 21 GLN B O 1
ATOM 1212 N N . ASP B 1 22 ? -0.357 30.328 11.594 1 92.5 22 ASP B N 1
ATOM 1213 C CA . ASP B 1 22 ? -1.43 29.578 12.227 1 92.5 22 ASP B CA 1
ATOM 1214 C C . ASP B 1 22 ? -2.568 29.312 11.242 1 92.5 22 ASP B C 1
ATOM 1216 O O . ASP B 1 22 ? -3.684 29.797 11.43 1 92.5 22 ASP B O 1
ATOM 1220 N N . GLY B 1 23 ? -2.174 28.531 10.312 1 96.38 23 GLY B N 1
ATOM 1221 C CA . GLY B 1 23 ? -3.154 28.188 9.297 1 96.38 23 GLY B CA 1
ATOM 1222 C C . GLY B 1 23 ? -4.18 27.172 9.773 1 96.38 23 GLY B C 1
ATOM 1223 O O . GLY B 1 23 ? -4.223 26.844 10.961 1 96.38 23 GLY B O 1
ATOM 1224 N N . PRO B 1 24 ? -5.086 26.766 8.922 1 97.69 24 PRO B N 1
ATOM 1225 C CA . PRO B 1 24 ? -6.207 25.891 9.281 1 97.69 24 PRO B CA 1
ATOM 1226 C C . PRO B 1 24 ? -5.758 24.594 9.93 1 97.69 24 PRO B C 1
ATOM 1228 O O . PRO B 1 24 ? -6.387 24.125 10.883 1 97.69 24 PRO B O 1
ATOM 1231 N N . ALA B 1 25 ? -4.715 23.922 9.438 1 97.75 25 ALA B N 1
ATOM 1232 C CA . ALA B 1 25 ? -4.258 22.641 9.977 1 97.75 25 ALA B CA 1
ATOM 1233 C C . ALA B 1 25 ? -3.723 22.812 11.398 1 97.75 25 ALA B C 1
ATOM 1235 O O . ALA B 1 25 ? -4.074 22.047 12.297 1 97.75 25 ALA B O 1
ATOM 1236 N N . ARG B 1 26 ? -2.904 23.812 11.602 1 96.12 26 ARG B N 1
ATOM 1237 C CA . ARG B 1 26 ? -2.332 24.047 12.922 1 96.12 26 ARG B CA 1
ATOM 1238 C C . ARG B 1 26 ? -3.398 24.516 13.906 1 96.12 26 ARG B C 1
ATOM 1240 O O . ARG B 1 26 ? -3.342 24.188 15.094 1 96.12 26 ARG B O 1
ATOM 1247 N N . ARG B 1 27 ? -4.336 25.312 13.438 1 97.62 27 ARG B N 1
ATOM 1248 C CA . ARG B 1 27 ? -5.453 25.719 14.281 1 97.62 27 ARG B CA 1
ATOM 1249 C C . ARG B 1 27 ? -6.266 24.5 14.734 1 97.62 27 ARG B C 1
ATOM 1251 O O . ARG B 1 27 ? -6.688 24.438 15.891 1 97.62 27 ARG B O 1
ATOM 1258 N N . TRP B 1 28 ? -6.473 23.578 13.742 1 97.75 28 TRP B N 1
ATOM 1259 C CA . TRP B 1 28 ? -7.195 22.359 14.094 1 97.75 28 TRP B CA 1
ATOM 1260 C C . TRP B 1 28 ? -6.48 21.609 15.203 1 97.75 28 TRP B C 1
ATOM 1262 O O . TRP B 1 28 ? -7.113 21.156 16.156 1 97.75 28 TRP B O 1
ATOM 1272 N N . LEU B 1 29 ? -5.191 21.469 15.109 1 95.88 29 LEU B N 1
ATOM 1273 C CA . LEU B 1 29 ? -4.406 20.781 16.125 1 95.88 29 LEU B CA 1
ATOM 1274 C C . LEU B 1 29 ? -4.547 21.453 17.484 1 95.88 29 LEU B C 1
ATOM 1276 O O . LEU B 1 29 ? -4.695 20.766 18.5 1 95.88 29 LEU B O 1
ATOM 1280 N N . ALA B 1 30 ? -4.527 22.797 17.453 1 95.25 30 ALA B N 1
ATOM 1281 C CA . ALA B 1 30 ? -4.625 23.562 18.688 1 95.25 30 ALA B CA 1
ATOM 1282 C C . ALA B 1 30 ? -5.988 23.375 19.344 1 95.25 30 ALA B C 1
ATOM 1284 O O . ALA B 1 30 ? -6.098 23.359 20.578 1 95.25 30 ALA B O 1
ATOM 1285 N N . GLU B 1 31 ? -6.988 23.188 18.562 1 96.69 31 GLU B N 1
ATOM 1286 C CA . GLU B 1 31 ? -8.359 23.078 19.047 1 96.69 31 GLU B CA 1
ATOM 1287 C C . GLU B 1 31 ? -8.695 21.656 19.469 1 96.69 31 GLU B C 1
ATOM 1289 O O . GLU B 1 31 ? -9.695 21.422 20.141 1 96.69 31 GLU B O 1
ATOM 1294 N N . HIS B 1 32 ? -7.809 20.672 19.109 1 96.38 32 HIS B N 1
ATOM 1295 C CA . HIS B 1 32 ? -8.102 19.266 19.344 1 96.38 32 HIS B CA 1
ATOM 1296 C C . HIS B 1 32 ? -6.961 18.578 20.094 1 96.38 32 HIS B C 1
ATOM 1298 O O . HIS B 1 32 ? -6.605 17.438 19.781 1 96.38 32 HIS B O 1
ATOM 1304 N N . ARG B 1 33 ? -6.348 19.266 20.984 1 92.12 33 ARG B N 1
ATOM 1305 C CA . ARG B 1 33 ? -5.191 18.797 21.75 1 92.12 33 ARG B CA 1
ATOM 1306 C C . ARG B 1 33 ? -5.539 17.547 22.562 1 92.12 33 ARG B C 1
ATOM 1308 O O . ARG B 1 33 ? -4.66 16.75 22.891 1 92.12 33 ARG B O 1
ATOM 1315 N N . GLY B 1 34 ? -6.809 17.266 22.828 1 92.62 34 GLY B N 1
ATOM 1316 C CA . GLY B 1 34 ? -7.23 16.156 23.656 1 92.62 34 GLY B CA 1
ATOM 1317 C C . GLY B 1 34 ? -7.547 14.898 22.859 1 92.62 34 GLY B C 1
ATOM 1318 O O . GLY B 1 34 ? -7.758 13.828 23.422 1 92.62 34 GLY B O 1
ATOM 1319 N N . GLU B 1 35 ? -7.461 14.992 21.531 1 95.38 35 GLU B N 1
ATOM 1320 C CA . GLU B 1 35 ? -7.812 13.867 20.672 1 95.38 35 GLU B CA 1
ATOM 1321 C C . GLU B 1 35 ? -6.648 12.891 20.531 1 95.38 35 GLU B C 1
ATOM 1323 O O . GLU B 1 35 ? -5.484 13.289 20.625 1 95.38 35 GLU B O 1
ATOM 1328 N N . THR B 1 36 ? -6.953 11.648 20.391 1 96.44 36 THR B N 1
ATOM 1329 C CA . THR B 1 36 ? -5.961 10.625 20.078 1 96.44 36 THR B CA 1
ATOM 1330 C C . THR B 1 36 ? -5.684 10.586 18.578 1 96.44 36 THR B C 1
ATOM 1332 O O . THR B 1 36 ? -6.551 10.203 17.781 1 96.44 36 THR B O 1
ATOM 1335 N N . LEU B 1 37 ? -4.469 10.984 18.266 1 97.62 37 LEU B N 1
ATOM 1336 C CA . LEU B 1 37 ? -4.098 11.102 16.859 1 97.62 37 LEU B CA 1
ATOM 1337 C C . LEU B 1 37 ? -3.105 10.016 16.453 1 97.62 37 LEU B C 1
ATOM 1339 O O . LEU B 1 37 ? -2.355 9.516 17.297 1 97.62 37 LEU B O 1
ATOM 1343 N N . GLY B 1 38 ? -3.15 9.602 15.211 1 97.25 38 GLY B N 1
ATOM 1344 C CA . GLY B 1 38 ? -2.182 8.711 14.594 1 97.25 38 GLY B CA 1
ATOM 1345 C C . GLY B 1 38 ? -2.137 8.828 13.086 1 97.25 38 GLY B C 1
ATOM 1346 O O . GLY B 1 38 ? -2.842 9.648 12.5 1 97.25 38 GLY B O 1
ATOM 1347 N N . LEU B 1 39 ? -1.252 8.164 12.547 1 97.19 39 LEU B N 1
ATOM 1348 C CA . LEU B 1 39 ? -1.167 8.094 11.094 1 97.19 39 LEU B CA 1
ATOM 1349 C C . LEU B 1 39 ? -0.822 6.676 10.641 1 97.19 39 LEU B C 1
ATOM 1351 O O . LEU B 1 39 ? -0.201 5.914 11.383 1 97.19 39 LEU B O 1
ATOM 1355 N N . SER B 1 40 ? -1.308 6.344 9.453 1 97.25 40 SER B N 1
ATOM 1356 C CA . SER B 1 40 ? -0.953 5.035 8.898 1 97.25 40 SER B CA 1
ATOM 1357 C C . SER B 1 40 ? 0.489 5.02 8.406 1 97.25 40 SER B C 1
ATOM 1359 O O . SER B 1 40 ? 1.057 6.07 8.094 1 97.25 40 SER B O 1
ATOM 1361 N N . VAL B 1 41 ? 1.082 3.838 8.289 1 97.69 41 VAL B N 1
ATOM 1362 C CA . VAL B 1 41 ? 2.422 3.656 7.738 1 97.69 41 VAL B CA 1
ATOM 1363 C C . VAL B 1 41 ? 2.473 4.199 6.312 1 97.69 41 VAL B C 1
ATOM 1365 O O . VAL B 1 41 ? 3.516 4.68 5.863 1 97.69 41 VAL B O 1
ATOM 1368 N N . PHE B 1 42 ? 1.325 4.27 5.617 1 97.94 42 PHE B N 1
ATOM 1369 C CA . PHE B 1 42 ? 1.242 4.754 4.242 1 97.94 42 PHE B CA 1
ATOM 1370 C C . PHE B 1 42 ? 1.396 6.27 4.191 1 97.94 42 PHE B C 1
ATOM 1372 O O . PHE B 1 42 ? 2.014 6.805 3.271 1 97.94 42 PHE B O 1
ATOM 1379 N N . VAL B 1 43 ? 0.822 6.93 5.188 1 97.81 43 VAL B N 1
ATOM 1380 C CA . VAL B 1 43 ? 0.987 8.375 5.285 1 97.81 43 VAL B CA 1
ATOM 1381 C C . VAL B 1 43 ? 2.451 8.711 5.566 1 97.81 43 VAL B C 1
ATOM 1383 O O . VAL B 1 43 ? 3.021 9.602 4.938 1 97.81 43 VAL B O 1
ATOM 1386 N N . LEU B 1 44 ? 3.039 7.949 6.469 1 97.94 44 LEU B N 1
ATOM 1387 C CA . LEU B 1 44 ? 4.457 8.148 6.742 1 97.94 44 LEU B CA 1
ATOM 1388 C C . LEU B 1 44 ? 5.289 7.926 5.488 1 97.94 44 LEU B C 1
ATOM 1390 O O . LEU B 1 44 ? 6.227 8.68 5.215 1 97.94 44 LEU B O 1
ATOM 1394 N N . ALA B 1 45 ? 4.957 6.922 4.723 1 98.12 45 ALA B N 1
ATOM 1395 C CA . ALA B 1 45 ? 5.668 6.613 3.48 1 98.12 45 ALA B CA 1
ATOM 1396 C C . ALA B 1 45 ? 5.633 7.801 2.521 1 98.12 45 ALA B C 1
ATOM 1398 O O . ALA B 1 45 ? 6.656 8.172 1.945 1 98.12 45 ALA B O 1
ATOM 1399 N N . GLU B 1 46 ? 4.496 8.383 2.377 1 97.56 46 GLU B N 1
ATOM 1400 C CA . GLU B 1 46 ? 4.336 9.523 1.476 1 97.56 46 GLU B CA 1
ATOM 1401 C C . GLU B 1 46 ? 5.156 10.719 1.946 1 97.56 46 GLU B C 1
ATOM 1403 O O . GLU B 1 46 ? 5.797 11.391 1.14 1 97.56 46 GLU B O 1
ATOM 1408 N N . LEU B 1 47 ? 5.117 10.961 3.215 1 97.69 47 LEU B N 1
ATOM 1409 C CA . LEU B 1 47 ? 5.887 12.07 3.771 1 97.69 47 LEU B CA 1
ATOM 1410 C C . LEU B 1 47 ? 7.383 11.859 3.555 1 97.69 47 LEU B C 1
ATOM 1412 O O . LEU B 1 47 ? 8.102 12.797 3.203 1 97.69 47 LEU B O 1
ATOM 1416 N N . LEU B 1 48 ? 7.781 10.617 3.723 1 97.88 48 LEU B N 1
ATOM 1417 C CA . LEU B 1 48 ? 9.195 10.312 3.576 1 97.88 48 LEU B CA 1
ATOM 1418 C C . LEU B 1 48 ? 9.617 10.352 2.109 1 97.88 48 LEU B C 1
ATOM 1420 O O . LEU B 1 48 ? 10.75 10.719 1.792 1 97.88 48 LEU B O 1
ATOM 1424 N N . VAL B 1 49 ? 8.742 10 1.196 1 97.44 49 VAL B N 1
ATOM 1425 C CA . VAL B 1 49 ? 9.016 10.188 -0.224 1 97.44 49 VAL B CA 1
ATOM 1426 C C . VAL B 1 49 ? 9.297 11.664 -0.506 1 97.44 49 VAL B C 1
ATOM 1428 O O . VAL B 1 49 ? 10.258 12 -1.209 1 97.44 49 VAL B O 1
ATOM 1431 N N . GLY B 1 50 ? 8.406 12.508 0.034 1 96.38 50 GLY B N 1
ATOM 1432 C CA . GLY B 1 50 ? 8.633 13.938 -0.103 1 96.38 50 GLY B CA 1
ATOM 1433 C C . GLY B 1 50 ? 9.992 14.383 0.417 1 96.38 50 GLY B C 1
ATOM 1434 O O . GLY B 1 50 ? 10.648 15.219 -0.196 1 96.38 50 GLY B O 1
ATOM 1435 N N . ALA B 1 51 ? 10.359 13.789 1.535 1 96.75 51 ALA B N 1
ATOM 1436 C CA . ALA B 1 51 ? 11.656 14.125 2.123 1 96.75 51 ALA B CA 1
ATOM 1437 C C . ALA B 1 51 ? 12.805 13.656 1.234 1 96.75 51 ALA B C 1
ATOM 1439 O O . ALA B 1 51 ? 13.773 14.383 1.021 1 96.75 51 ALA B O 1
ATOM 1440 N N . GLU B 1 52 ? 12.672 12.414 0.721 1 97.06 52 GLU B N 1
ATOM 1441 C CA . GLU B 1 52 ? 13.711 11.836 -0.121 1 97.06 52 GLU B CA 1
ATOM 1442 C C . GLU B 1 52 ? 13.922 12.656 -1.39 1 97.06 52 GLU B C 1
ATOM 1444 O O . GLU B 1 52 ? 15.031 12.711 -1.922 1 97.06 52 GLU B O 1
ATOM 1449 N N . LEU B 1 53 ? 12.891 13.305 -1.87 1 95.88 53 LEU B N 1
ATOM 1450 C CA . LEU B 1 53 ? 12.945 14.031 -3.137 1 95.88 53 LEU B CA 1
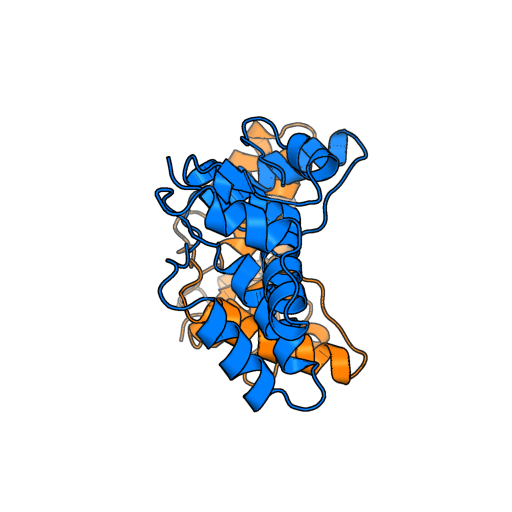ATOM 1451 C C . LEU B 1 53 ? 13.312 15.492 -2.91 1 95.88 53 LEU B C 1
ATOM 1453 O O . LEU B 1 53 ? 13.484 16.25 -3.869 1 95.88 53 LEU B O 1
ATOM 1457 N N . HIS B 1 54 ? 13.492 15.836 -1.65 1 94.12 54 HIS B N 1
ATOM 1458 C CA . HIS B 1 54 ? 13.883 17.188 -1.283 1 94.12 54 HIS B CA 1
ATOM 1459 C C . HIS B 1 54 ? 15.336 17.453 -1.632 1 94.12 54 HIS B C 1
ATOM 1461 O O . HIS B 1 54 ? 16.125 16.531 -1.812 1 94.12 54 HIS B O 1
ATOM 1467 N N . ALA B 1 55 ? 15.711 18.734 -1.75 1 94.56 55 ALA B N 1
ATOM 1468 C CA . ALA B 1 55 ? 17.078 19.141 -2.053 1 94.56 55 ALA B CA 1
ATOM 1469 C C . ALA B 1 55 ? 18.047 18.641 -0.987 1 94.56 55 ALA B C 1
ATOM 1471 O O . ALA B 1 55 ? 19.203 18.297 -1.291 1 94.56 55 ALA B O 1
ATOM 1472 N N . ASN B 1 56 ? 17.609 18.594 0.273 1 96.56 56 ASN B N 1
ATOM 1473 C CA . ASN B 1 56 ? 18.344 18.031 1.401 1 96.56 56 ASN B CA 1
ATOM 1474 C C . ASN B 1 56 ? 17.547 16.922 2.098 1 96.56 56 ASN B C 1
ATOM 1476 O O . ASN B 1 56 ? 16.938 17.156 3.148 1 96.56 56 ASN B O 1
ATOM 1480 N N . PRO B 1 57 ? 17.641 15.703 1.588 1 95.88 57 PRO B N 1
ATOM 1481 C CA . PRO B 1 57 ? 16.781 14.617 2.061 1 95.88 57 PRO B CA 1
ATOM 1482 C C . PRO B 1 57 ? 16.969 14.328 3.551 1 95.88 57 PRO B C 1
ATOM 1484 O O . PRO B 1 57 ? 15.977 14.148 4.27 1 95.88 57 PRO B O 1
ATOM 1487 N N . ASP B 1 58 ? 18.188 14.352 4.023 1 96.25 58 ASP B N 1
ATOM 1488 C CA . ASP B 1 58 ? 18.453 14.023 5.426 1 96.25 58 ASP B CA 1
ATOM 1489 C C . ASP B 1 58 ? 17.828 15.07 6.355 1 96.25 58 ASP B C 1
ATOM 1491 O O . ASP B 1 58 ? 17.219 14.727 7.367 1 96.25 58 ASP B O 1
ATOM 1495 N N . LYS B 1 59 ? 18 16.281 6.023 1 95.69 59 LYS B N 1
ATOM 1496 C CA . LYS B 1 59 ? 17.453 17.375 6.828 1 95.69 59 LYS B CA 1
ATOM 1497 C C . LYS B 1 59 ? 15.922 17.344 6.832 1 95.69 59 LYS B C 1
ATOM 1499 O O . LYS B 1 59 ? 15.297 17.5 7.879 1 95.69 59 LYS B O 1
ATOM 1504 N N . GLU B 1 60 ? 15.391 17.109 5.633 1 95.38 60 GLU B N 1
ATOM 1505 C CA . GLU B 1 60 ? 13.938 17.094 5.527 1 95.38 60 GLU B CA 1
ATOM 1506 C C . GLU B 1 60 ? 13.352 15.883 6.254 1 95.38 60 GLU B C 1
ATOM 1508 O O . GLU B 1 60 ? 12.289 15.977 6.867 1 95.38 60 GLU B O 1
ATOM 1513 N N . ARG B 1 61 ? 14 14.742 6.152 1 96.38 61 ARG B N 1
ATOM 1514 C CA . ARG B 1 61 ? 13.57 13.555 6.883 1 96.38 61 ARG B CA 1
ATOM 1515 C C . ARG B 1 61 ? 13.539 13.812 8.383 1 96.38 61 ARG B C 1
ATOM 1517 O O . ARG B 1 61 ? 12.57 13.469 9.062 1 96.38 61 ARG B O 1
ATOM 1524 N N . ARG B 1 62 ? 14.57 14.445 8.867 1 95.44 62 ARG B N 1
ATOM 1525 C CA . ARG B 1 62 ? 14.641 14.766 10.289 1 95.44 62 ARG B CA 1
ATOM 1526 C C . ARG B 1 62 ? 13.508 15.711 10.688 1 95.44 62 ARG B C 1
ATOM 1528 O O . ARG B 1 62 ? 12.914 15.562 11.758 1 95.44 62 ARG B O 1
ATOM 1535 N N . ARG B 1 63 ? 13.281 16.609 9.875 1 93.31 63 ARG B N 1
ATOM 1536 C CA . ARG B 1 63 ? 12.219 17.578 10.141 1 93.31 63 ARG B CA 1
ATOM 1537 C C . ARG B 1 63 ? 10.859 16.875 10.203 1 93.31 63 ARG B C 1
ATOM 1539 O O . ARG B 1 63 ? 10.062 17.141 11.109 1 93.31 63 ARG B O 1
ATOM 1546 N N . VAL B 1 64 ? 10.586 16.062 9.219 1 95.44 64 VAL B N 1
ATOM 1547 C CA . VAL B 1 64 ? 9.328 15.32 9.164 1 95.44 64 VAL B CA 1
ATOM 1548 C C . VAL B 1 64 ? 9.156 14.5 10.438 1 95.44 64 VAL B C 1
ATOM 1550 O O . VAL B 1 64 ? 8.109 14.547 11.078 1 95.44 64 VAL B O 1
ATOM 1553 N N . LEU B 1 65 ? 10.18 13.797 10.844 1 95.31 65 LEU B N 1
ATOM 1554 C CA . LEU B 1 65 ? 10.109 12.922 12.008 1 95.31 65 LEU B CA 1
ATOM 1555 C C . LEU B 1 65 ? 9.961 13.727 13.289 1 95.31 65 LEU B C 1
ATOM 1557 O O . LEU B 1 65 ? 9.273 13.305 14.219 1 95.31 65 LEU B O 1
ATOM 1561 N N . GLN B 1 66 ? 10.594 14.875 13.297 1 93.69 66 GLN B N 1
ATOM 1562 C CA . GLN B 1 66 ? 10.484 15.75 14.453 1 93.69 66 GLN B CA 1
ATOM 1563 C C . GLN B 1 66 ? 9.055 16.266 14.617 1 93.69 66 GLN B C 1
ATOM 1565 O O . GLN B 1 66 ? 8.531 16.328 15.727 1 93.69 66 GLN B O 1
ATOM 1570 N N . VAL B 1 67 ? 8.469 16.641 13.531 1 91.94 67 VAL B N 1
ATOM 1571 C CA . VAL B 1 67 ? 7.105 17.172 13.547 1 91.94 67 VAL B CA 1
ATOM 1572 C C . VAL B 1 67 ? 6.129 16.078 13.961 1 91.94 67 VAL B C 1
ATOM 1574 O O . VAL B 1 67 ? 5.184 16.328 14.719 1 91.94 67 VAL B O 1
ATOM 1577 N N . LEU B 1 68 ? 6.363 14.859 13.477 1 94.62 68 LEU B N 1
ATOM 1578 C CA . LEU B 1 68 ? 5.48 13.75 13.812 1 94.62 68 LEU B CA 1
ATOM 1579 C C . LEU B 1 68 ? 5.629 13.352 15.273 1 94.62 68 LEU B C 1
ATOM 1581 O O . LEU B 1 68 ? 4.672 12.898 15.898 1 94.62 68 LEU B O 1
ATOM 1585 N N . GLY B 1 69 ? 6.855 13.516 15.781 1 93.44 69 GLY B N 1
ATOM 1586 C CA . GLY B 1 69 ? 7.105 13.203 17.172 1 93.44 69 GLY B CA 1
ATOM 1587 C C . GLY B 1 69 ? 6.746 11.773 17.547 1 93.44 69 GLY B C 1
ATOM 1588 O O . GLY B 1 69 ? 7.188 10.836 16.875 1 93.44 69 GLY B O 1
ATOM 1589 N N . GLU B 1 70 ? 5.801 11.68 18.531 1 92 70 GLU B N 1
ATOM 1590 C CA . GLU B 1 70 ? 5.465 10.367 19.062 1 92 70 GLU B CA 1
ATOM 1591 C C . GLU B 1 70 ? 4.113 9.891 18.547 1 92 70 GLU B C 1
ATOM 1593 O O . GLU B 1 70 ? 3.482 9.016 19.141 1 92 70 GLU B O 1
ATOM 1598 N N . LEU B 1 71 ? 3.633 10.438 17.5 1 94.94 71 LEU B N 1
ATOM 1599 C CA . LEU B 1 71 ? 2.375 9.977 16.922 1 94.94 71 LEU B CA 1
ATOM 1600 C C . LEU B 1 71 ? 2.449 8.492 16.578 1 94.94 71 LEU B C 1
ATOM 1602 O O . LEU B 1 71 ? 3.41 8.039 15.953 1 94.94 71 LEU B O 1
ATOM 1606 N N . PRO B 1 72 ? 1.529 7.758 17.094 1 95.88 72 PRO B N 1
ATOM 1607 C CA . PRO B 1 72 ? 1.527 6.336 16.734 1 95.88 72 PRO B CA 1
ATOM 1608 C C . PRO B 1 72 ? 1.405 6.113 15.227 1 95.88 72 PRO B C 1
ATOM 1610 O O . PRO B 1 72 ? 0.614 6.789 14.562 1 95.88 72 PRO B O 1
ATOM 1613 N N . VAL B 1 73 ? 2.254 5.242 14.68 1 96.06 73 VAL B N 1
ATOM 1614 C CA . VAL B 1 73 ? 2.166 4.793 13.297 1 96.06 73 VAL B CA 1
ATOM 1615 C C . VAL B 1 73 ? 1.424 3.459 13.234 1 96.06 73 VAL B C 1
ATOM 1617 O O . VAL B 1 73 ? 1.875 2.461 13.805 1 96.06 73 VAL B O 1
ATOM 1620 N N . ILE B 1 74 ? 0.363 3.465 12.523 1 94.88 74 ILE B N 1
ATOM 1621 C CA . ILE B 1 74 ? -0.493 2.285 12.461 1 94.88 74 ILE B CA 1
ATOM 1622 C C . ILE B 1 74 ? -0.09 1.42 11.266 1 94.88 74 ILE B C 1
ATOM 1624 O O . ILE B 1 74 ? -0.015 1.905 10.133 1 94.88 74 ILE B O 1
ATOM 1628 N N . GLU B 1 75 ? 0.186 0.166 11.578 1 94.12 75 GLU B N 1
ATOM 1629 C CA . GLU B 1 75 ? 0.526 -0.812 10.555 1 94.12 75 GLU B CA 1
ATOM 1630 C C . GLU B 1 75 ? -0.707 -1.588 10.094 1 94.12 75 GLU B C 1
ATOM 1632 O O . GLU B 1 75 ? -1.595 -1.879 10.898 1 94.12 75 GLU B O 1
ATOM 1637 N N . PRO B 1 76 ? -0.728 -1.793 8.789 1 91.31 76 PRO B N 1
ATOM 1638 C CA . PRO B 1 76 ? -1.849 -2.625 8.344 1 91.31 76 PRO B CA 1
ATOM 1639 C C . PRO B 1 76 ? -1.772 -4.051 8.883 1 91.31 76 PRO B C 1
ATOM 1641 O O . PRO B 1 76 ? -0.682 -4.547 9.18 1 91.31 76 PRO B O 1
ATOM 1644 N N . ASP B 1 77 ? -2.986 -4.605 9.031 1 90.19 77 ASP B N 1
ATOM 1645 C CA . ASP B 1 77 ? -3.086 -5.992 9.477 1 90.19 77 ASP B CA 1
ATOM 1646 C C . ASP B 1 77 ? -3.607 -6.895 8.359 1 90.19 77 ASP B C 1
ATOM 1648 O O . ASP B 1 77 ? -3.621 -6.496 7.195 1 90.19 77 ASP B O 1
ATOM 1652 N N . SER B 1 78 ? -3.986 -8.117 8.789 1 87.56 78 SER B N 1
ATOM 1653 C CA . SER B 1 78 ? -4.355 -9.125 7.801 1 87.56 78 SER B CA 1
ATOM 1654 C C . SER B 1 78 ? -5.68 -8.789 7.133 1 87.56 78 SER B C 1
ATOM 1656 O O . SER B 1 78 ? -6.016 -9.352 6.086 1 87.56 78 SER B O 1
ATOM 1658 N N . ARG B 1 79 ? -6.414 -7.863 7.762 1 96.19 79 ARG B N 1
ATOM 1659 C CA . ARG B 1 79 ? -7.711 -7.496 7.203 1 96.19 79 ARG B CA 1
ATOM 1660 C C . ARG B 1 79 ? -7.551 -6.523 6.039 1 96.19 79 ARG B C 1
ATOM 1662 O O . ARG B 1 79 ? -8.492 -6.297 5.281 1 96.19 79 ARG B O 1
ATOM 1669 N N . LEU B 1 80 ? -6.371 -5.953 5.871 1 97.88 80 LEU B N 1
ATOM 1670 C CA . LEU B 1 80 ? -6.133 -4.898 4.891 1 97.88 80 LEU B CA 1
ATOM 1671 C C . LEU B 1 80 ? -6.523 -5.355 3.49 1 97.88 80 LEU B C 1
ATOM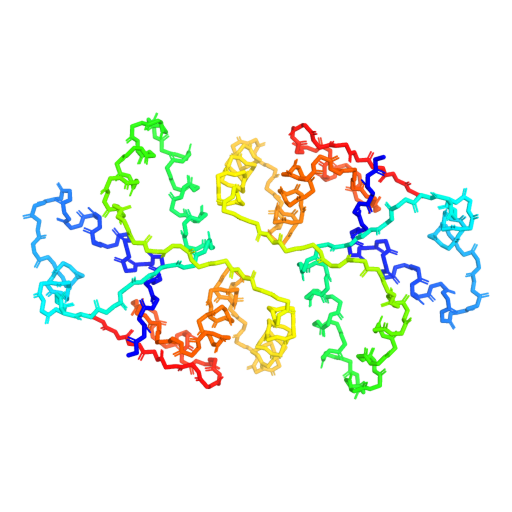 1673 O O . LEU B 1 80 ? -7.195 -4.629 2.758 1 97.88 80 LEU B O 1
ATOM 1677 N N . ALA B 1 81 ? -6.109 -6.574 3.139 1 98.06 81 ALA B N 1
ATOM 1678 C CA . ALA B 1 81 ? -6.324 -7.051 1.773 1 98.06 81 ALA B CA 1
ATOM 1679 C C . ALA B 1 81 ? -7.809 -7.078 1.429 1 98.06 81 ALA B C 1
ATOM 1681 O O . ALA B 1 81 ? -8.219 -6.605 0.365 1 98.06 81 ALA B O 1
ATOM 1682 N N . GLU B 1 82 ? -8.633 -7.555 2.332 1 97.38 82 GLU B N 1
ATOM 1683 C CA . GLU B 1 82 ? -10.07 -7.66 2.105 1 97.38 82 GLU B CA 1
ATOM 1684 C C . GLU B 1 82 ? -10.719 -6.281 2.035 1 97.38 82 GLU B C 1
ATOM 1686 O O . GLU B 1 82 ? -11.523 -6.012 1.141 1 97.38 82 GLU B O 1
ATOM 1691 N N . THR B 1 83 ? -10.398 -5.473 3.006 1 98.31 83 THR B N 1
ATOM 1692 C CA . THR B 1 83 ? -10.969 -4.129 3.039 1 98.31 83 THR B CA 1
ATOM 1693 C C . THR B 1 83 ? -10.547 -3.332 1.81 1 98.31 83 THR B C 1
ATOM 1695 O O . THR B 1 83 ? -11.375 -2.672 1.178 1 98.31 83 THR B O 1
ATOM 1698 N N . TYR B 1 84 ? -9.273 -3.404 1.435 1 98.5 84 TYR B N 1
ATOM 1699 C CA . TYR B 1 84 ? -8.773 -2.729 0.244 1 98.5 84 TYR B CA 1
ATOM 1700 C C . TYR B 1 84 ? -9.531 -3.174 -0.998 1 98.5 84 TYR B C 1
ATOM 1702 O O . TYR B 1 84 ? -9.945 -2.344 -1.812 1 98.5 84 TYR B O 1
ATOM 1710 N N . ALA B 1 85 ? -9.648 -4.449 -1.146 1 98.25 85 ALA B N 1
ATOM 1711 C CA . ALA B 1 85 ? -10.305 -4.996 -2.33 1 98.25 85 ALA B CA 1
ATOM 1712 C C . ALA B 1 85 ? -11.742 -4.504 -2.439 1 98.25 85 ALA B C 1
ATOM 1714 O O . ALA B 1 85 ? -12.188 -4.098 -3.516 1 98.25 85 ALA B O 1
ATOM 1715 N N . ARG B 1 86 ? -12.422 -4.523 -1.338 1 97.5 86 ARG B N 1
ATOM 1716 C CA . ARG B 1 86 ? -13.812 -4.078 -1.316 1 97.5 86 ARG B CA 1
ATOM 1717 C C . ARG B 1 86 ? -13.914 -2.596 -1.659 1 97.5 86 ARG B C 1
ATOM 1719 O O . ARG B 1 86 ? -14.727 -2.203 -2.498 1 97.5 86 ARG B O 1
ATOM 1726 N N . VAL B 1 87 ? -13.094 -1.808 -1.031 1 98.25 87 VAL B N 1
ATOM 1727 C CA . VAL B 1 87 ? -13.125 -0.362 -1.23 1 98.25 87 VAL B CA 1
ATOM 1728 C C . VAL B 1 87 ? -12.727 -0.031 -2.668 1 98.25 87 VAL B C 1
ATOM 1730 O O . VAL B 1 87 ? -13.43 0.721 -3.354 1 98.25 87 VAL B O 1
ATOM 1733 N N . HIS B 1 88 ? -11.617 -0.601 -3.145 1 98 88 HIS B N 1
ATOM 1734 C CA . HIS B 1 88 ? -11.117 -0.343 -4.492 1 98 88 HIS B CA 1
ATOM 1735 C C . HIS B 1 88 ? -12.148 -0.726 -5.547 1 98 88 HIS B C 1
ATOM 1737 O O . HIS B 1 88 ? -12.445 0.064 -6.445 1 98 88 HIS B O 1
ATOM 1743 N N . ALA B 1 89 ? -12.703 -1.888 -5.434 1 97.12 89 ALA B N 1
ATOM 1744 C CA . ALA B 1 89 ? -13.664 -2.383 -6.422 1 97.12 89 ALA B CA 1
ATOM 1745 C C . ALA B 1 89 ? -14.93 -1.536 -6.426 1 97.12 89 ALA B C 1
ATOM 1747 O O . ALA B 1 89 ? -15.461 -1.214 -7.492 1 97.12 89 ALA B O 1
ATOM 1748 N N . SER B 1 90 ? -15.391 -1.201 -5.23 1 96.25 90 SER B N 1
ATOM 1749 C CA . SER B 1 90 ? -16.594 -0.387 -5.113 1 96.25 90 SER B CA 1
ATOM 1750 C C . SER B 1 90 ? -16.422 0.962 -5.801 1 96.25 90 SER B C 1
ATOM 1752 O O . SER B 1 90 ? -17.297 1.398 -6.559 1 96.25 90 SER B O 1
ATOM 1754 N N . LEU B 1 91 ? -15.281 1.599 -5.574 1 96.75 91 LEU B N 1
ATOM 1755 C CA . LEU B 1 91 ? -15 2.9 -6.172 1 96.75 91 LEU B CA 1
ATOM 1756 C C . LEU B 1 91 ? -14.82 2.781 -7.68 1 96.75 91 LEU B C 1
ATOM 1758 O O . LEU B 1 91 ? -15.297 3.633 -8.438 1 96.75 91 LEU B O 1
ATOM 1762 N N . ALA B 1 92 ? -14.148 1.748 -8.078 1 93.94 92 ALA B N 1
ATOM 1763 C CA . ALA B 1 92 ? -13.93 1.517 -9.5 1 93.94 92 ALA B CA 1
ATOM 1764 C C . ALA B 1 92 ? -15.25 1.318 -10.234 1 93.94 92 ALA B C 1
ATOM 1766 O O . ALA B 1 92 ? -15.461 1.872 -11.32 1 93.94 92 ALA B O 1
ATOM 1767 N N . GLN B 1 93 ? -16.125 0.569 -9.664 1 93 93 GLN B N 1
ATOM 1768 C CA . GLN B 1 93 ? -17.406 0.264 -10.266 1 93 93 GLN B CA 1
ATOM 1769 C C . GLN B 1 93 ? -18.281 1.513 -10.359 1 93 93 GLN B C 1
ATOM 1771 O O . GLN B 1 93 ? -19.141 1.616 -11.242 1 93 93 GLN B O 1
ATOM 1776 N N . GLN B 1 94 ? -17.984 2.441 -9.516 1 93.31 94 GLN B N 1
ATOM 1777 C CA . GLN B 1 94 ? -18.734 3.699 -9.516 1 93.31 94 GLN B CA 1
ATOM 1778 C C . GLN B 1 94 ? -18.094 4.707 -10.477 1 93.31 94 GLN B C 1
ATOM 1780 O O . GLN B 1 94 ? -18.609 5.812 -10.648 1 93.31 94 GLN B O 1
ATOM 1785 N N . GLY B 1 95 ? -16.984 4.352 -11.094 1 93.12 95 GLY B N 1
ATOM 1786 C CA . GLY B 1 95 ? -16.312 5.238 -12.031 1 93.12 95 GLY B CA 1
ATOM 1787 C C . GLY B 1 95 ? -15.555 6.363 -11.344 1 93.12 95 GLY B C 1
ATOM 1788 O O . GLY B 1 95 ? -15.312 7.414 -11.938 1 93.12 95 GLY B O 1
ATOM 1789 N N . ALA B 1 96 ? -15.258 6.211 -10.055 1 90.44 96 ALA B N 1
ATOM 1790 C CA . ALA B 1 96 ? -14.578 7.234 -9.266 1 90.44 96 ALA B CA 1
ATOM 1791 C C . ALA B 1 96 ? -13.406 6.641 -8.492 1 90.44 96 ALA B C 1
ATOM 1793 O O . ALA B 1 96 ? -13.352 6.719 -7.262 1 90.44 96 ALA B O 1
ATOM 1794 N N . PRO B 1 97 ? -12.477 6.086 -9.156 1 90.69 97 PRO B N 1
ATOM 1795 C CA . PRO B 1 97 ? -11.352 5.465 -8.453 1 90.69 97 PRO B CA 1
ATOM 1796 C C . PRO B 1 97 ? -10.492 6.48 -7.707 1 90.69 97 PRO B C 1
ATOM 1798 O O . PRO B 1 97 ? -10.336 7.617 -8.156 1 90.69 97 PRO B O 1
ATOM 1801 N N . LEU B 1 98 ? -10.039 6.062 -6.574 1 94.06 98 LEU B N 1
ATOM 1802 C CA . LEU B 1 98 ? -9.031 6.816 -5.836 1 94.06 98 LEU B CA 1
ATOM 1803 C C . LEU B 1 98 ? -7.637 6.27 -6.113 1 94.06 98 LEU B C 1
ATOM 1805 O O . LEU B 1 98 ? -7.492 5.152 -6.609 1 94.06 98 LEU B O 1
ATOM 1809 N N . ALA B 1 99 ? -6.672 7.125 -5.789 1 94.94 99 ALA B N 1
ATOM 1810 C CA . ALA B 1 99 ? -5.289 6.668 -5.91 1 94.94 99 ALA B CA 1
ATOM 1811 C C . ALA B 1 99 ? -5.016 5.496 -4.969 1 94.94 99 ALA B C 1
ATOM 1813 O O . ALA B 1 99 ? -5.625 5.398 -3.9 1 94.94 99 ALA B O 1
ATOM 1814 N N . THR B 1 100 ? -4.133 4.645 -5.34 1 97.19 100 THR B N 1
ATOM 1815 C CA . THR B 1 100 ? -3.801 3.428 -4.602 1 97.19 100 THR B CA 1
ATOM 1816 C C . THR B 1 100 ? -3.504 3.746 -3.139 1 97.19 100 THR B C 1
ATOM 1818 O O . THR B 1 100 ? -4.078 3.133 -2.236 1 97.19 100 THR B O 1
ATOM 1821 N N . MET B 1 101 ? -2.678 4.75 -2.941 1 97.44 101 MET B N 1
ATOM 1822 C CA . MET B 1 101 ? -2.293 5.098 -1.577 1 97.44 101 MET B CA 1
ATOM 1823 C C . MET B 1 101 ? -3.494 5.602 -0.784 1 97.44 101 MET B C 1
ATOM 1825 O O . MET B 1 101 ? -3.623 5.309 0.406 1 97.44 101 MET B O 1
ATOM 1829 N N . ASP B 1 102 ? -4.359 6.32 -1.431 1 97.31 102 ASP B N 1
ATOM 1830 C CA . ASP B 1 102 ? -5.551 6.828 -0.756 1 97.31 102 ASP B CA 1
ATOM 1831 C C . ASP B 1 102 ? -6.461 5.684 -0.31 1 97.31 102 ASP B C 1
ATOM 1833 O O . ASP B 1 102 ? -7.023 5.723 0.785 1 97.31 102 ASP B O 1
ATOM 1837 N N . VAL B 1 103 ? -6.582 4.672 -1.156 1 98.12 103 VAL B N 1
ATOM 1838 C CA . VAL B 1 103 ? -7.402 3.521 -0.79 1 98.12 103 VAL B CA 1
ATOM 1839 C C . VAL B 1 103 ? -6.754 2.775 0.375 1 98.12 103 VAL B C 1
ATOM 1841 O O . VAL B 1 103 ? -7.445 2.328 1.293 1 98.12 103 VAL B O 1
ATOM 1844 N N . LEU B 1 104 ? -5.449 2.652 0.383 1 98.19 104 LEU B N 1
ATOM 1845 C CA . LEU B 1 104 ? -4.738 1.989 1.471 1 98.19 104 LEU B CA 1
ATOM 1846 C C . LEU B 1 104 ? -4.91 2.754 2.779 1 98.19 104 LEU B C 1
ATOM 1848 O O . LEU B 1 104 ? -5.176 2.154 3.824 1 98.19 104 LEU B O 1
ATOM 1852 N N . ILE B 1 105 ? -4.809 4.051 2.695 1 97.94 105 ILE B N 1
ATOM 1853 C CA . ILE B 1 105 ? -4.965 4.906 3.865 1 97.94 105 ILE B CA 1
ATOM 1854 C C . ILE B 1 105 ? -6.391 4.793 4.402 1 97.94 105 ILE B C 1
ATOM 1856 O O . ILE B 1 105 ? -6.594 4.543 5.594 1 97.94 105 ILE B O 1
ATOM 1860 N N . GLY B 1 106 ? -7.359 4.918 3.525 1 97.94 106 GLY B N 1
ATOM 1861 C CA . GLY B 1 106 ? -8.75 4.793 3.928 1 97.94 106 GLY B CA 1
ATOM 1862 C C . GLY B 1 106 ? -9.094 3.426 4.484 1 97.94 106 GLY B C 1
ATOM 1863 O O . GLY B 1 106 ? -9.82 3.316 5.473 1 97.94 106 GLY B O 1
ATOM 1864 N N . SER B 1 107 ? -8.555 2.379 3.85 1 98.31 107 SER B N 1
ATOM 1865 C CA . SER B 1 107 ? -8.805 1.013 4.297 1 98.31 107 SER B CA 1
ATOM 1866 C C . SER B 1 107 ? -8.227 0.774 5.691 1 98.31 107 SER B C 1
ATOM 1868 O O . SER B 1 107 ? -8.836 0.077 6.508 1 98.31 107 SER B O 1
ATOM 1870 N N . THR B 1 108 ? -7.055 1.312 5.957 1 97.44 108 THR B N 1
ATOM 1871 C CA . THR B 1 108 ? -6.426 1.172 7.266 1 97.44 108 THR B CA 1
ATOM 1872 C C . THR B 1 108 ? -7.246 1.878 8.336 1 97.44 108 THR B C 1
ATOM 1874 O O . THR B 1 108 ? -7.457 1.334 9.422 1 97.44 108 THR B O 1
ATOM 1877 N N . ALA B 1 109 ? -7.727 3.068 8.031 1 97.62 109 ALA B N 1
ATOM 1878 C CA . ALA B 1 109 ? -8.578 3.797 8.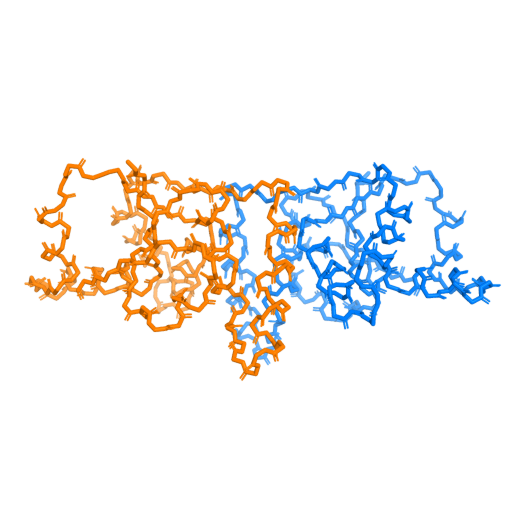969 1 97.62 109 ALA B CA 1
ATOM 1879 C C . ALA B 1 109 ? -9.867 3.027 9.25 1 97.62 109 ALA B C 1
ATOM 1881 O O . ALA B 1 109 ? -10.297 2.92 10.398 1 97.62 109 ALA B O 1
ATOM 1882 N N . LEU B 1 110 ? -10.438 2.469 8.195 1 97.5 110 LEU B N 1
ATOM 1883 C CA . LEU B 1 110 ? -11.656 1.679 8.32 1 97.5 110 LEU B CA 1
ATOM 1884 C C . LEU B 1 110 ? -11.438 0.484 9.242 1 97.5 110 LEU B C 1
ATOM 1886 O O . LEU B 1 110 ? -12.242 0.241 10.148 1 97.5 110 LEU B O 1
ATOM 1890 N N . ASN B 1 111 ? -10.367 -0.236 9.023 1 96.94 111 ASN B N 1
ATOM 1891 C CA . ASN B 1 111 ? -10.086 -1.446 9.789 1 96.94 111 ASN B CA 1
ATOM 1892 C C . ASN B 1 111 ? -9.867 -1.139 11.266 1 96.94 111 ASN B C 1
ATOM 1894 O O . ASN B 1 111 ? -10.117 -1.988 12.125 1 96.94 111 ASN B O 1
ATOM 1898 N N . HIS B 1 112 ? -9.492 0.065 11.555 1 96.25 112 HIS B N 1
ATOM 1899 C CA . HIS B 1 112 ? -9.195 0.437 12.938 1 96.25 112 HIS B CA 1
ATOM 1900 C C . HIS B 1 112 ? -10.328 1.262 13.539 1 96.25 112 HIS B C 1
ATOM 1902 O O . HIS B 1 112 ? -10.18 1.845 14.617 1 96.25 112 HIS B O 1
ATOM 1908 N N . ASP B 1 113 ? -11.398 1.413 12.844 1 96.31 113 ASP B N 1
ATOM 1909 C CA . ASP B 1 113 ? -12.547 2.209 13.266 1 96.31 113 ASP B CA 1
ATOM 1910 C C . ASP B 1 113 ? -12.133 3.631 13.625 1 96.31 113 ASP B C 1
ATOM 1912 O O . ASP B 1 113 ? -12.555 4.164 14.656 1 96.31 113 ASP B O 1
ATOM 1916 N N . ALA B 1 114 ? -11.203 4.133 12.883 1 97.25 114 ALA B N 1
ATOM 1917 C CA . ALA B 1 114 ? -10.695 5.484 13.086 1 97.25 114 ALA B CA 1
ATOM 1918 C C . ALA B 1 114 ? -11.344 6.469 12.125 1 97.25 114 ALA B C 1
ATOM 1920 O O . ALA B 1 114 ? -11.711 6.102 11.008 1 97.25 114 ALA B O 1
ATOM 1921 N N . ALA B 1 115 ? -11.523 7.68 12.547 1 98.19 115 ALA B N 1
ATOM 1922 C CA . ALA B 1 115 ? -11.852 8.75 11.617 1 98.19 115 ALA B CA 1
ATOM 1923 C C . ALA B 1 115 ? -10.625 9.195 10.836 1 98.19 115 ALA B C 1
ATOM 1925 O O . ALA B 1 115 ? -9.492 9.016 11.289 1 98.19 115 ALA B O 1
ATOM 1926 N N . LEU B 1 116 ? -10.859 9.664 9.641 1 98.56 116 LEU B N 1
ATOM 1927 C CA . LEU B 1 116 ? -9.766 10.188 8.82 1 98.56 116 LEU B CA 1
ATOM 1928 C C . LEU B 1 116 ? -9.867 11.695 8.672 1 98.56 116 LEU B C 1
ATOM 1930 O O . LEU B 1 116 ? -10.891 12.211 8.211 1 98.56 116 LEU B O 1
ATOM 1934 N N . LEU B 1 117 ? -8.844 12.398 9.133 1 98.69 117 LEU B N 1
ATOM 1935 C CA . LEU B 1 117 ? -8.766 13.852 8.961 1 98.69 117 LEU B CA 1
ATOM 1936 C C . LEU B 1 117 ? -8.023 14.211 7.684 1 98.69 117 LEU B C 1
ATOM 1938 O O . LEU B 1 117 ? -6.855 13.867 7.52 1 98.69 117 LEU B O 1
ATOM 1942 N N . THR B 1 118 ? -8.711 14.906 6.84 1 98.25 118 THR B N 1
ATOM 1943 C CA . THR B 1 118 ? -8.164 15.164 5.516 1 98.25 118 THR B CA 1
ATOM 1944 C C . THR B 1 118 ? -8.734 16.453 4.938 1 98.25 118 THR B C 1
ATOM 1946 O O . THR B 1 118 ? -9.797 16.906 5.359 1 98.25 118 THR B O 1
ATOM 1949 N N . ALA B 1 119 ? -7.957 17.062 3.984 1 96.88 119 ALA B N 1
ATOM 1950 C CA . ALA B 1 119 ? -8.469 18.188 3.211 1 96.88 119 ALA B CA 1
ATOM 1951 C C . ALA B 1 119 ? -9.359 17.703 2.068 1 96.88 119 ALA B C 1
ATOM 1953 O O . ALA B 1 119 ? -10.133 18.484 1.502 1 96.88 119 ALA B O 1
ATOM 1954 N N . ASN B 1 120 ? -9.203 16.438 1.677 1 95.56 120 ASN B N 1
ATOM 1955 C CA . ASN B 1 120 ? -9.922 15.875 0.541 1 95.56 120 ASN B CA 1
ATOM 1956 C C . ASN B 1 120 ? -11.156 15.094 0.989 1 95.56 120 ASN B C 1
ATOM 1958 O O . ASN B 1 120 ? -11.32 13.922 0.63 1 95.56 120 ASN B O 1
ATOM 1962 N N . ARG B 1 121 ? -12.07 15.734 1.677 1 96.12 121 ARG B N 1
ATOM 1963 C CA . ARG B 1 121 ? -13.227 15.078 2.271 1 96.12 121 ARG B CA 1
ATOM 1964 C C . ARG B 1 121 ? -14.094 14.43 1.2 1 96.12 121 ARG B C 1
ATOM 1966 O O . ARG B 1 121 ? -14.586 13.312 1.387 1 96.12 121 ARG B O 1
ATOM 1973 N N . ALA B 1 122 ? -14.266 15.133 0.117 1 93.38 122 ALA B N 1
ATOM 1974 C CA . ALA B 1 122 ? -15.133 14.648 -0.955 1 93.38 122 ALA B CA 1
ATOM 1975 C C . ALA B 1 122 ? -14.617 13.336 -1.523 1 93.38 122 ALA B C 1
ATOM 1977 O O . ALA B 1 122 ? -15.406 12.438 -1.847 1 93.38 122 ALA B O 1
ATOM 1978 N N . HIS B 1 123 ? -13.297 13.227 -1.63 1 93.38 123 HIS B N 1
ATOM 1979 C CA . HIS B 1 123 ? -12.68 12.016 -2.168 1 93.38 123 HIS B CA 1
ATOM 1980 C C . HIS B 1 123 ? -12.859 10.836 -1.219 1 93.38 123 HIS B C 1
ATOM 1982 O O . HIS B 1 123 ? -13.328 9.773 -1.627 1 93.38 123 HIS B O 1
ATOM 1988 N N . PHE B 1 124 ? -12.617 11.078 0.057 1 97.25 124 PHE B N 1
ATOM 1989 C CA . PHE B 1 124 ? -12.562 9.969 1.007 1 97.25 124 PHE B CA 1
ATOM 1990 C C . PHE B 1 124 ? -13.961 9.609 1.492 1 97.25 124 PHE B C 1
ATOM 1992 O O . PHE B 1 124 ? -14.195 8.484 1.955 1 97.25 124 PHE B O 1
ATOM 1999 N N . SER B 1 125 ? -14.891 10.523 1.39 1 96.69 125 SER B N 1
ATOM 2000 C CA . SER B 1 125 ? -16.25 10.25 1.829 1 96.69 125 SER B CA 1
ATOM 2001 C C . SER B 1 125 ? -16.938 9.219 0.928 1 96.69 125 SER B C 1
ATOM 2003 O O . SER B 1 125 ? -17.984 8.672 1.278 1 96.69 125 SER B O 1
ATOM 2005 N N . ARG B 1 126 ? -16.328 8.961 -0.155 1 96.5 126 ARG B N 1
ATOM 2006 C CA . ARG B 1 126 ? -16.828 7.945 -1.077 1 96.5 126 ARG B CA 1
ATOM 2007 C C . ARG B 1 126 ? -16.562 6.543 -0.548 1 96.5 126 ARG B C 1
ATOM 2009 O O . ARG B 1 126 ? -17.109 5.566 -1.06 1 96.5 126 ARG B O 1
ATOM 2016 N N . ILE B 1 127 ? -15.672 6.406 0.416 1 97.44 127 ILE B N 1
ATOM 2017 C CA . ILE B 1 127 ? -15.422 5.121 1.061 1 97.44 127 ILE B CA 1
ATOM 2018 C C . ILE B 1 127 ? -16.516 4.84 2.09 1 97.44 127 ILE B C 1
ATOM 2020 O O . ILE B 1 127 ? -16.562 5.469 3.148 1 97.44 127 ILE B O 1
ATOM 2024 N N . VAL B 1 128 ? -17.312 3.883 1.776 1 95.69 128 VAL B N 1
ATOM 2025 C CA . VAL B 1 128 ? -18.469 3.557 2.617 1 95.69 128 VAL B CA 1
ATOM 2026 C C . VAL B 1 128 ? -17.984 3.113 3.996 1 95.69 128 VAL B C 1
ATOM 2028 O O . VAL B 1 128 ? -17.109 2.262 4.109 1 95.69 128 VAL B O 1
ATOM 2031 N N . GLY B 1 129 ? -18.531 3.752 5.023 1 97.19 129 GLY B N 1
ATOM 2032 C CA . GLY B 1 129 ? -18.234 3.359 6.395 1 97.19 129 GLY B CA 1
ATOM 2033 C C . GLY B 1 129 ? -17.125 4.188 7.023 1 97.19 129 GLY B C 1
ATOM 2034 O O . GLY B 1 129 ? -16.953 4.172 8.242 1 97.19 129 GLY B O 1
ATOM 2035 N N . LEU B 1 130 ? -16.391 4.918 6.203 1 98.06 130 LEU B N 1
ATOM 2036 C CA . LEU B 1 130 ? -15.297 5.715 6.73 1 98.06 130 LEU B CA 1
ATOM 2037 C C . LEU B 1 130 ? -15.797 7.043 7.281 1 98.06 130 LEU B C 1
ATOM 2039 O O . LEU B 1 130 ? -16.484 7.793 6.582 1 98.06 130 LEU B O 1
ATOM 2043 N N . ARG B 1 131 ? -15.516 7.316 8.547 1 98.06 131 ARG B N 1
ATOM 2044 C CA . ARG B 1 131 ? -15.773 8.633 9.109 1 98.06 131 ARG B CA 1
ATOM 2045 C C . ARG B 1 131 ? -14.695 9.633 8.688 1 98.06 131 ARG B C 1
ATOM 2047 O O . ARG B 1 131 ? -13.516 9.438 8.984 1 98.06 131 ARG B O 1
ATOM 2054 N N . VAL B 1 132 ? -15.148 10.672 8.008 1 98.44 132 VAL B N 1
ATOM 2055 C CA . VAL B 1 132 ? -14.188 11.625 7.445 1 98.44 132 VAL B CA 1
ATOM 2056 C C . VAL B 1 132 ? -14.367 12.984 8.109 1 98.44 132 VAL B C 1
ATOM 2058 O O . VAL B 1 132 ? -15.484 13.484 8.234 1 98.44 132 VAL B O 1
ATOM 2061 N N . LEU B 1 133 ? -13.281 13.492 8.555 1 98.12 133 LEU B N 1
ATOM 2062 C CA . LEU B 1 133 ? -13.242 14.812 9.172 1 98.12 133 LEU B CA 1
ATOM 2063 C C . LEU B 1 133 ? -12.469 15.797 8.297 1 98.12 133 LEU B C 1
ATOM 2065 O O . LEU B 1 133 ? -11.594 15.398 7.531 1 98.12 133 LEU B O 1
ATOM 2069 N N . GLY B 1 134 ? -12.836 17.047 8.422 1 97.62 134 GLY B N 1
ATOM 2070 C CA . GLY B 1 134 ? -12.141 18.125 7.73 1 97.62 134 GLY B CA 1
ATOM 2071 C C . GLY B 1 134 ? -11.508 19.141 8.672 1 97.62 134 GLY B C 1
ATOM 2072 O O . GLY B 1 134 ? -11.547 18.953 9.898 1 97.62 134 GLY B O 1
ATOM 2073 N N . TYR B 1 135 ? -10.906 20.047 8.047 1 96.69 135 TYR B N 1
ATOM 2074 C CA . TYR B 1 135 ? -10.297 21.109 8.836 1 96.69 135 TYR B CA 1
ATOM 2075 C C . TYR B 1 135 ? -10.312 22.422 8.078 1 96.69 135 TYR B C 1
ATOM 2077 O O . TYR B 1 135 ? -10.469 22.453 6.855 1 96.69 135 TYR B O 1
#

pLDDT: mean 95.9, std 2.42, range [83.75, 98.69]

Foldseek 3Di:
DEEAEAQQLLVVCLVCVVVVHCDPSNVVCVVPVPHQYAYEVLSVVVQLVVLCPDPHNVVSNVSSCVSCPPHDYQYDDPCQVVLLVVQQVQCVVVVHGDDSSLSSRLSSCQVVVHAYEDCPQVNSVSRPRHHYHYD/DEEAEAQQLLVVCLVCVVVVHCDPSNVVCVVPVPHQYAYEVLSVVVQLVVLCPDPHNVVSNVSSCVSCDPHDYDYDDPCQVVLLVVQQVQCVVVVHGDDSSLSSRLSSCQVVVHAYEDCPQVNSVSRPRHHYHYD

Nearest PDB structures (foldseek):
  5ecy-assembly1_E  TM=9.133E-01  e=1.429E-10  Shigella flexneri
  5ecw-assembly1_B  TM=9.081E-01  e=5.569E-10  Shigella flexneri
  5ecw-assembly1_A  TM=9.186E-01  e=7.055E-10  Shigella flexneri
  3zvk-assembly1_B  TM=9.085E-01  e=7.940E-10  Rickettsia felis
  3zvk-assembly1_D  TM=9.062E-01  e=1.274E-09  Rickettsia felis

InterPro domains:
  IPR002716 PIN domain [PF01850] (5-127)
  IPR022907 VapC family [MF_00265] (3-134)
  IPR029060 PIN-like domain superfamily [SSF88723] (1-133)
  IPR050556 Type II toxin-antitoxin system RNase [PTHR33653] (1-132)

Secondary structure (DSSP, 8-state):
-EEEEPHHHHHHHHHHHHTT---HHHHHHHHTTTSEEEEEHHHHHHHHHHHHTSSSHHHHHHHHHHHHTTPPEEPP-TTHHHHHHHHHHHHHHTT-PPPHHHHHHHHHHHHTT-EEE-S-HHHHTTSTT--EE--/-EEEE-HHHHHHHHHHHHTT---HHHHHHHHTTTSEEEEEHHHHHHHHHHHHTSSSHHHHHHHHHHHHTTPPEEPP-TTHHHHHHHHHHHHHHTT-PPPHHHHHHHHHHHHTT-EEE-S-HHHHTTSTT--EE--

Solvent-accessible surface area (backbone atoms only — not comparable to full-atom values): 14244 Å² total; per-residue (Å²): 120,46,34,28,46,34,52,64,35,52,51,46,29,51,51,24,53,74,68,73,42,82,40,61,47,45,45,46,50,69,76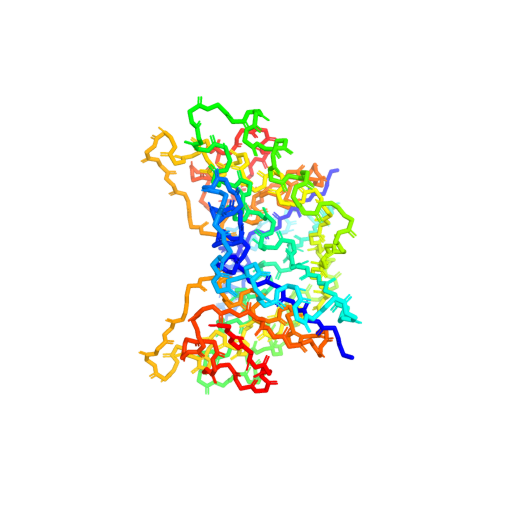,43,71,86,59,49,61,28,27,39,39,61,34,50,17,53,54,38,25,54,13,54,68,38,99,50,30,70,61,42,40,52,49,54,50,58,73,50,58,81,52,49,70,43,62,58,56,87,61,40,23,60,44,32,11,52,50,51,36,55,29,44,75,68,74,56,64,69,56,71,68,56,42,50,48,52,29,48,28,47,76,64,68,20,32,38,34,26,78,56,43,77,69,53,55,68,40,84,88,44,46,66,36,71,106,120,45,34,30,46,34,53,64,35,53,52,47,29,51,53,25,53,75,68,72,41,81,36,60,48,44,44,45,48,68,76,43,73,85,58,48,59,29,26,40,41,61,35,50,17,54,54,38,25,56,14,54,68,37,99,51,30,70,63,40,40,51,48,52,50,58,72,51,58,84,52,49,68,43,62,60,57,88,60,41,22,60,45,32,12,52,48,52,36,53,29,46,75,70,74,56,65,71,56,70,68,56,44,49,48,51,29,47,28,46,76,64,68,20,33,36,35,28,78,56,43,77,69,53,56,68,40,84,89,44,47,68,37,72,107

Sequence (270 aa):
MTIHLDTTFLVDAIREGRRGQDGPARRWLAEHRGETLGLSVFVLAELLVGAELHANPDKERRRVLQVLGELPVIEPDSRLAETYARVHASLAQQGAPLATMDVLIGSTALNHDAALLTANRAHFSRIVGLRVLGYMTIHLDTTFLVDAIREGRRGQDGPARRWLAEHRGETLGLSVFVLAELLVGAELHANPDKERRRVLQVLGELPVIEPDSRLAETYARVHASLAQQGAPLATMDVLIGSTALNHDAALLTANRAHFSRIVGLRVLGY

Radius of gyration: 19.64 Å; Cα contacts (8 Å, |Δi|>4): 435; chains: 2; bounding box: 38×59×42 Å

Organism: NCBI:txid1656884